Protein AF-A0A9E6W9Z8-F1 (afdb_monomer_lite)

pLDDT: mean 88.72, std 15.73, range [36.19, 98.75]

Foldseek 3Di:
DDDDDDDDDDDDDPPPPPPPPVPPCVVVLVVCLVQQAVVVSVVSLVVVVVVPDDPVVVVVVVVSVVVNVVCCVQQVDAPVNLCVVCCVQDVPDDPVVVVVCVVVCLQAWDQHNNGTTGGPCRLVSSLVPPPVNVVSVCVVPPDDDDPVNVVVVVVVVVLVVCVVVVHDCLVVDDDDDDDDDDFDQACPDPAQDKDKDKAQADQADPPRRDDRDDPDDPDDDKDWDDNPDPRTTIIDMDGHHHRGD

Structure (mmCIF, N/CA/C/O backbone):
data_AF-A0A9E6W9Z8-F1
#
_entry.id   AF-A0A9E6W9Z8-F1
#
loop_
_atom_site.group_PDB
_atom_site.id
_atom_site.type_symbol
_atom_site.label_atom_id
_atom_site.label_alt_id
_atom_site.label_comp_id
_atom_site.label_asym_id
_atom_site.label_entity_id
_atom_site.label_seq_id
_atom_site.pdbx_PDB_ins_code
_atom_site.Cartn_x
_atom_site.Cartn_y
_atom_site.Cartn_z
_atom_site.occupancy
_atom_site.B_iso_or_equiv
_atom_site.auth_seq_id
_atom_site.auth_comp_id
_atom_site.auth_asym_id
_atom_site.auth_atom_id
_atom_site.pdbx_PDB_model_num
ATOM 1 N N . MET A 1 1 ? -37.692 57.623 47.997 1.00 38.81 1 MET A N 1
ATOM 2 C CA . MET A 1 1 ? -38.293 58.876 47.493 1.00 38.81 1 MET A CA 1
ATOM 3 C C . MET A 1 1 ? -37.420 59.399 46.365 1.00 38.81 1 MET A C 1
ATOM 5 O O . MET A 1 1 ? -36.222 5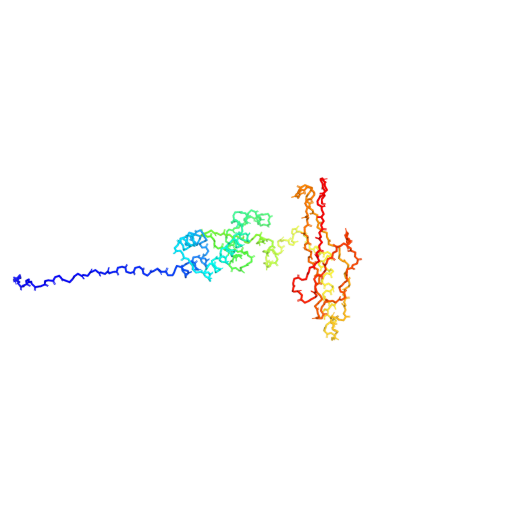9.467 46.570 1.00 38.81 1 MET A O 1
ATOM 9 N N . SER A 1 2 ? -38.054 59.695 45.223 1.00 37.09 2 SER A N 1
ATOM 10 C CA . SER A 1 2 ? -37.620 60.490 44.053 1.00 37.09 2 SER A CA 1
ATOM 11 C C . SER A 1 2 ? -36.278 60.145 43.384 1.00 37.09 2 SER A C 1
ATOM 13 O O . SER A 1 2 ? -35.228 60.283 43.986 1.00 37.09 2 SER A O 1
ATOM 15 N N . ARG A 1 3 ? -36.228 59.585 42.166 1.00 40.72 3 ARG A N 1
ATOM 16 C CA . ARG A 1 3 ? -36.521 60.185 40.841 1.00 40.72 3 ARG A CA 1
ATOM 17 C C . ARG A 1 3 ? -35.753 61.487 40.528 1.00 40.72 3 ARG A C 1
ATOM 19 O O . ARG A 1 3 ? -36.104 62.531 41.057 1.00 40.72 3 ARG A O 1
ATOM 26 N N . ILE A 1 4 ? -34.875 61.349 39.522 1.00 45.56 4 ILE A N 1
ATOM 27 C CA . ILE A 1 4 ? -34.717 62.190 38.316 1.00 45.56 4 ILE A CA 1
ATOM 28 C C . ILE A 1 4 ? -33.965 63.523 38.470 1.00 45.56 4 ILE A C 1
ATOM 30 O O . ILE A 1 4 ? -34.370 64.377 39.243 1.00 45.56 4 ILE A O 1
ATOM 34 N N . VAL A 1 5 ? -32.924 63.663 37.630 1.00 40.59 5 VAL A N 1
ATOM 35 C CA . VAL A 1 5 ? -32.401 64.829 36.864 1.00 40.59 5 VAL A CA 1
ATOM 36 C C . VAL A 1 5 ? -30.875 64.598 36.791 1.00 40.59 5 VAL A C 1
ATOM 38 O O . VAL A 1 5 ? -30.231 64.494 37.821 1.00 40.59 5 VAL A O 1
ATOM 41 N N . GLN A 1 6 ? -30.241 64.320 35.649 1.00 38.25 6 GLN A N 1
ATOM 42 C CA . GLN A 1 6 ? -30.066 65.244 34.531 1.00 38.25 6 GLN A CA 1
ATOM 43 C C . GLN A 1 6 ? -29.649 64.474 33.260 1.00 38.25 6 GLN A C 1
ATOM 45 O O . GLN A 1 6 ? -28.715 63.675 33.274 1.00 38.25 6 GLN A O 1
ATOM 50 N N . LEU A 1 7 ? -30.372 64.740 32.172 1.00 42.81 7 LEU A N 1
ATOM 51 C CA . LEU A 1 7 ? -29.985 64.484 30.782 1.00 42.81 7 LEU A CA 1
ATOM 52 C C . LEU A 1 7 ? -28.860 65.453 30.347 1.00 42.81 7 LEU A C 1
ATOM 54 O O . LEU A 1 7 ? -28.632 66.449 31.029 1.00 42.81 7 LEU A O 1
ATOM 58 N N . ILE A 1 8 ? -28.327 65.222 29.131 1.00 39.53 8 ILE A N 1
ATOM 59 C CA . ILE A 1 8 ? -27.302 65.967 28.354 1.00 39.53 8 ILE A CA 1
ATOM 60 C C . ILE A 1 8 ? -25.925 65.290 28.560 1.00 39.53 8 ILE A C 1
ATOM 62 O O . ILE A 1 8 ? -25.373 65.333 29.647 1.00 39.53 8 ILE A O 1
ATOM 66 N N . ILE A 1 9 ? -25.350 64.532 27.615 1.00 40.22 9 ILE A N 1
ATOM 67 C CA . ILE A 1 9 ? -24.732 64.990 26.357 1.00 40.22 9 ILE A CA 1
ATOM 68 C C . ILE A 1 9 ? -24.524 63.778 25.414 1.00 40.22 9 ILE A C 1
ATOM 70 O O . ILE A 1 9 ? -23.864 62.811 25.773 1.00 40.22 9 ILE A O 1
ATOM 74 N N . VAL A 1 10 ? -25.098 63.878 24.210 1.00 38.12 10 VAL A N 1
ATOM 75 C CA . VAL A 1 10 ? -24.475 63.603 22.895 1.00 38.12 10 VAL A CA 1
ATOM 76 C C . VAL A 1 10 ? -23.734 62.265 22.712 1.00 38.12 10 VAL A C 1
ATOM 78 O O . VAL A 1 10 ? -22.563 62.112 23.036 1.00 38.12 10 VAL A O 1
ATOM 81 N N . SER A 1 11 ? -24.441 61.334 22.065 1.00 43.59 11 SER A N 1
ATOM 82 C CA . SER A 1 11 ? -23.972 60.530 20.923 1.00 43.59 11 SER A CA 1
ATOM 83 C C . SER A 1 11 ? -22.457 60.356 20.748 1.00 43.59 11 SER A C 1
ATOM 85 O O . SER A 1 11 ? -21.810 61.136 20.050 1.00 43.59 11 SER A O 1
ATOM 87 N N . VAL A 1 12 ? -21.939 59.230 21.241 1.00 40.59 12 VAL A N 1
ATOM 88 C CA . VAL A 1 12 ? -20.768 58.580 20.647 1.00 40.59 12 VAL A CA 1
ATOM 89 C C . VAL A 1 12 ? -21.261 57.332 19.932 1.00 40.59 12 VAL A C 1
ATOM 91 O O . VAL A 1 12 ? -21.642 56.330 20.531 1.00 40.59 12 VAL A O 1
ATOM 94 N N . PHE A 1 13 ? -21.304 57.471 18.614 1.00 41.94 13 PHE A N 1
ATOM 95 C CA . PHE A 1 13 ? -21.371 56.418 17.618 1.00 41.94 13 PHE A CA 1
ATOM 96 C C . PHE A 1 13 ? -20.366 55.307 17.970 1.00 41.94 13 PHE A C 1
ATOM 98 O O . PHE A 1 13 ? -19.180 55.415 17.669 1.00 41.94 13 PHE A O 1
ATOM 105 N N . ILE A 1 14 ? -20.826 54.220 18.590 1.00 42.41 14 ILE A N 1
ATOM 106 C CA . ILE A 1 14 ? -20.077 52.963 18.598 1.00 42.41 14 ILE A CA 1
ATOM 107 C C . ILE A 1 14 ? -20.483 52.217 17.322 1.00 42.41 14 ILE A C 1
ATOM 109 O O . ILE A 1 14 ? -21.266 51.271 17.332 1.00 42.41 14 ILE A O 1
ATOM 113 N N . LEU A 1 15 ? -19.957 52.689 16.188 1.00 39.56 15 LEU A N 1
ATOM 114 C CA . LEU A 1 15 ? -19.708 51.821 15.044 1.00 39.56 15 LEU A CA 1
ATOM 115 C C . LEU A 1 15 ? -18.536 50.930 15.459 1.00 39.56 15 LEU A C 1
ATOM 117 O O . LEU A 1 15 ? -17.378 51.264 15.210 1.00 39.56 15 LEU A O 1
ATOM 121 N N . VAL A 1 16 ? -18.825 49.806 16.126 1.00 42.81 16 VAL A N 1
ATOM 122 C CA . VAL A 1 16 ? -17.870 48.697 16.108 1.00 42.81 16 VAL A CA 1
ATOM 123 C C . VAL A 1 16 ? -17.825 48.257 14.656 1.00 42.81 16 VAL A C 1
ATOM 125 O O . VAL A 1 16 ? -18.728 47.586 14.159 1.00 42.81 16 VAL A O 1
ATOM 128 N N . GLN A 1 17 ? -16.792 48.716 13.957 1.00 43.06 17 GLN A N 1
ATOM 129 C CA . GLN A 1 17 ? -16.349 48.106 12.724 1.00 43.06 17 GLN A CA 1
ATOM 130 C C . GLN A 1 17 ? -16.164 46.621 13.021 1.00 43.06 17 GLN A C 1
ATOM 132 O O . GLN A 1 17 ? -15.209 46.218 13.683 1.00 43.06 17 GLN A O 1
ATOM 137 N N . GLY A 1 18 ? -17.104 45.807 12.545 1.00 38.81 18 GLY A N 1
ATOM 138 C CA . GLY A 1 18 ? -16.873 44.398 12.301 1.00 38.81 18 GLY A CA 1
ATOM 139 C C . GLY A 1 18 ? -15.821 44.291 11.208 1.00 38.81 18 GLY A C 1
ATOM 140 O O . GLY A 1 18 ? -16.137 44.005 10.059 1.00 38.81 18 GLY A O 1
ATOM 141 N N . CYS A 1 19 ? -14.562 44.549 11.559 1.00 36.19 19 CYS A N 1
ATOM 142 C CA . CYS A 1 19 ? -13.439 43.953 10.870 1.00 36.19 19 CYS A CA 1
ATOM 143 C C . CYS A 1 19 ? -13.566 42.453 11.124 1.00 36.19 19 CYS A C 1
ATOM 145 O O . CYS A 1 19 ? -12.995 41.920 12.073 1.00 36.19 19 CYS A O 1
ATOM 147 N N . THR A 1 20 ? -14.350 41.767 10.294 1.00 44.75 20 THR A N 1
ATOM 148 C CA . THR A 1 20 ? -14.138 40.351 10.025 1.00 44.75 20 THR A CA 1
ATOM 149 C C . THR A 1 20 ? -12.715 40.245 9.498 1.00 44.75 20 THR A C 1
ATOM 151 O O . THR A 1 20 ? -12.473 40.362 8.296 1.00 44.75 20 THR A O 1
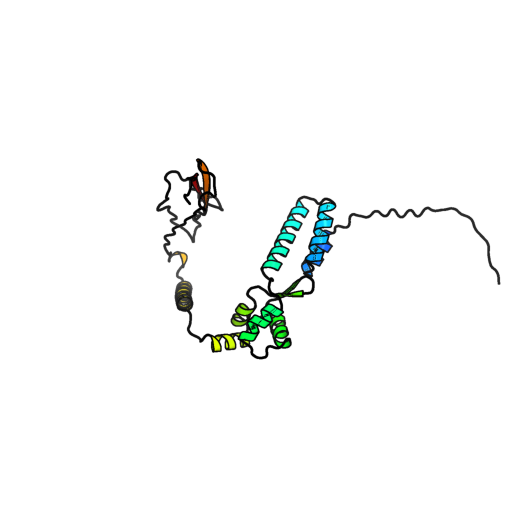ATOM 154 N N . GLN A 1 21 ? -11.745 40.084 10.403 1.00 48.03 21 GLN A N 1
ATOM 155 C CA . GLN A 1 21 ? -10.514 39.396 10.057 1.00 48.03 21 GLN A CA 1
ATOM 156 C C . GLN A 1 21 ? -10.978 38.132 9.341 1.00 48.03 21 GLN A C 1
ATOM 158 O O . GLN A 1 21 ? -11.803 37.403 9.891 1.00 48.03 21 GLN A O 1
ATOM 163 N N . LYS A 1 22 ? -10.546 37.925 8.091 1.00 55.59 22 LYS A N 1
ATOM 164 C CA . LYS A 1 22 ? -10.656 36.611 7.459 1.00 55.59 22 LYS A CA 1
ATOM 165 C C . LYS A 1 22 ? -9.989 35.656 8.442 1.00 55.59 22 LYS A C 1
ATOM 167 O O . LYS A 1 22 ? -8.764 35.653 8.536 1.00 55.59 22 LYS A O 1
ATOM 172 N N . THR A 1 23 ? -10.784 34.972 9.258 1.00 60.53 23 THR A N 1
ATOM 173 C CA . THR A 1 23 ? -10.273 33.985 10.194 1.00 60.53 23 THR A CA 1
ATOM 174 C C . THR A 1 23 ? -9.531 32.985 9.334 1.00 60.53 23 THR A C 1
ATOM 176 O O . THR A 1 23 ? -10.083 32.496 8.346 1.00 60.53 23 THR A O 1
ATOM 179 N N . ASP A 1 24 ? -8.257 32.766 9.640 1.00 76.00 24 ASP A N 1
ATOM 180 C CA . ASP A 1 24 ? -7.531 31.667 9.033 1.00 76.00 24 ASP A CA 1
ATOM 181 C C . ASP A 1 24 ? -8.299 30.390 9.398 1.00 76.00 24 ASP A C 1
ATOM 183 O O . ASP A 1 24 ? -8.327 29.987 10.559 1.00 76.00 24 ASP A O 1
ATOM 187 N N . LEU A 1 25 ? -9.025 29.836 8.425 1.00 83.38 25 LEU A N 1
ATOM 188 C CA . LEU A 1 25 ? -9.867 28.645 8.575 1.00 83.38 25 LEU A CA 1
ATOM 189 C C . LEU A 1 25 ? -9.017 27.372 8.575 1.00 83.38 25 LEU A C 1
ATOM 191 O O . LEU A 1 25 ? -9.510 26.288 8.881 1.00 83.38 25 LEU A O 1
ATOM 195 N N . PHE A 1 26 ? -7.732 27.471 8.235 1.00 88.50 26 PHE A N 1
ATOM 196 C CA . PHE A 1 26 ? -6.875 26.309 8.083 1.00 88.50 26 PHE A CA 1
ATOM 197 C C . PHE A 1 26 ? -6.631 25.519 9.387 1.00 88.50 26 PHE A C 1
ATOM 199 O O . PHE A 1 26 ? -6.642 24.286 9.345 1.00 88.50 26 PHE A O 1
ATOM 206 N N . PRO A 1 27 ? -6.461 26.145 10.571 1.00 92.31 27 PRO A N 1
ATOM 207 C CA . PRO A 1 27 ? -6.458 25.432 11.848 1.00 92.31 27 PRO A CA 1
ATOM 208 C C . PRO A 1 27 ? -7.749 24.648 12.112 1.00 92.31 27 PRO A C 1
ATOM 210 O O . PRO A 1 27 ? -7.677 23.517 12.588 1.00 92.31 27 PRO A O 1
ATOM 213 N N . GLU A 1 28 ? -8.910 25.210 11.767 1.00 93.50 28 GLU A N 1
ATOM 214 C CA . GLU A 1 28 ? -10.207 24.544 11.931 1.00 93.50 28 GLU A CA 1
ATOM 215 C C . GLU A 1 28 ? -10.345 23.349 10.981 1.00 93.50 28 GLU A C 1
ATOM 217 O O . GLU A 1 28 ? -10.696 22.256 11.422 1.00 93.50 28 GLU A O 1
ATOM 222 N N . ILE A 1 29 ? -9.957 23.515 9.711 1.00 94.94 29 ILE A N 1
ATOM 223 C CA . ILE A 1 29 ? -9.872 22.430 8.718 1.00 94.94 29 ILE A CA 1
ATOM 224 C C . ILE A 1 29 ? -9.016 21.271 9.252 1.00 94.94 29 ILE A C 1
ATOM 226 O O . ILE A 1 29 ? -9.427 20.110 9.199 1.00 94.94 29 ILE A O 1
ATOM 230 N N . LYS A 1 30 ? -7.832 21.568 9.805 1.00 95.50 30 LYS A N 1
ATOM 231 C CA . LYS A 1 30 ? -6.935 20.543 10.364 1.00 95.50 30 LYS A CA 1
ATOM 232 C C . LYS A 1 30 ? -7.534 19.832 11.573 1.00 95.50 30 LYS A C 1
ATOM 234 O O . LYS A 1 30 ? -7.311 18.632 11.732 1.00 95.50 30 LYS A O 1
ATOM 239 N N . GLU A 1 31 ? -8.273 20.543 12.419 1.00 97.00 31 GLU A N 1
ATOM 240 C CA . GLU A 1 31 ? -8.920 19.930 13.577 1.00 97.00 31 GLU A CA 1
ATOM 241 C C . GLU A 1 31 ? -10.086 19.026 13.160 1.00 97.00 31 GLU A C 1
ATOM 243 O O . GLU A 1 31 ? -10.155 17.891 13.634 1.00 97.00 31 GLU A O 1
ATOM 248 N N . GLN A 1 32 ? -10.935 19.457 12.219 1.00 97.62 32 GLN A N 1
ATOM 249 C CA . GLN A 1 32 ? -12.000 18.607 11.664 1.00 97.62 32 GLN A CA 1
ATOM 250 C C . GLN A 1 32 ? -11.427 17.336 11.023 1.00 97.62 32 GLN A C 1
ATOM 252 O O . GLN A 1 32 ? -11.901 16.231 11.303 1.00 97.62 32 GLN A O 1
ATOM 257 N N . PHE A 1 33 ? -10.333 17.465 10.266 1.00 97.44 33 PHE A N 1
ATOM 258 C CA . PHE A 1 33 ? -9.607 16.321 9.717 1.00 97.44 33 PHE A CA 1
ATOM 259 C C . PHE A 1 33 ? -9.105 15.374 10.815 1.00 97.44 33 PHE A C 1
ATOM 261 O O . PHE A 1 33 ? -9.297 14.160 10.731 1.00 97.44 33 PHE A O 1
ATOM 268 N N . ARG A 1 34 ? -8.471 15.910 11.868 1.00 96.69 34 ARG A N 1
ATOM 269 C CA . ARG A 1 34 ? -7.922 15.115 12.980 1.00 96.69 34 ARG A CA 1
ATOM 270 C C . ARG A 1 34 ? -9.010 14.337 13.722 1.00 96.69 34 ARG A C 1
ATOM 272 O O . ARG A 1 34 ? -8.747 13.229 14.187 1.00 96.69 34 ARG A O 1
ATOM 279 N N . GLN A 1 35 ? -10.207 14.909 13.825 1.00 97.06 35 GLN A N 1
ATOM 280 C CA . GLN A 1 35 ? -11.379 14.273 14.430 1.00 97.06 35 GLN A CA 1
ATOM 281 C C . GLN A 1 35 ? -12.045 13.229 13.519 1.00 97.06 35 GLN A C 1
ATOM 283 O O . GLN A 1 35 ? -12.882 12.466 13.993 1.00 97.06 35 GLN A O 1
ATOM 288 N N . GLY A 1 36 ? -11.656 13.155 12.241 1.00 97.19 36 GLY A N 1
ATOM 289 C CA . GLY A 1 36 ? -12.251 12.244 11.264 1.00 97.19 36 GLY A CA 1
ATOM 290 C C . GLY A 1 36 ? -13.544 12.766 10.634 1.00 97.19 36 GLY A C 1
ATOM 291 O O . GLY A 1 36 ? -14.238 11.994 9.979 1.00 97.19 36 GLY A O 1
ATOM 292 N N . ASN A 1 37 ? -13.877 14.050 10.803 1.00 98.12 37 ASN A N 1
ATOM 293 C CA . ASN A 1 37 ? -15.073 14.676 10.229 1.00 98.12 37 ASN A CA 1
ATOM 294 C C . ASN A 1 37 ? -14.798 15.087 8.776 1.00 98.12 37 ASN A C 1
ATOM 296 O O . ASN A 1 37 ? -14.676 16.271 8.456 1.00 98.12 37 ASN A O 1
ATOM 300 N N . PHE A 1 38 ? -14.607 14.110 7.897 1.00 97.88 38 PHE A N 1
ATOM 301 C CA . PHE A 1 38 ? -14.172 14.335 6.520 1.00 97.88 38 PHE A CA 1
ATOM 302 C C . PHE A 1 38 ? -15.223 15.080 5.703 1.00 97.88 38 PHE A C 1
ATOM 304 O O . PHE A 1 38 ? -14.872 16.035 5.017 1.00 97.88 38 PHE A O 1
ATOM 311 N N . THR A 1 39 ? -16.507 14.761 5.875 1.00 97.56 39 THR A N 1
ATOM 312 C CA . THR A 1 39 ? -17.594 15.484 5.197 1.00 97.56 39 THR A CA 1
ATOM 313 C C . THR A 1 39 ? -17.596 16.975 5.558 1.00 97.56 39 THR A C 1
ATOM 315 O O . THR A 1 39 ? -17.841 17.834 4.711 1.00 97.56 39 THR A O 1
ATOM 318 N N . GLU A 1 40 ? -17.328 17.318 6.821 1.00 97.31 40 GLU A N 1
ATOM 319 C CA . GLU A 1 40 ? -17.248 18.722 7.242 1.00 97.31 40 GLU A CA 1
ATOM 320 C C . GLU A 1 40 ? -15.942 19.379 6.783 1.00 97.31 40 GLU A C 1
ATOM 322 O O . GLU A 1 40 ? -15.940 20.520 6.321 1.00 97.31 40 GLU A O 1
ATOM 327 N N . THR A 1 41 ? -14.841 18.629 6.826 1.00 97.31 41 THR A N 1
ATOM 328 C CA . THR A 1 41 ? -13.532 19.071 6.331 1.00 97.31 41 THR A CA 1
ATOM 329 C C . THR A 1 41 ? -13.608 19.466 4.852 1.00 97.31 41 THR A C 1
ATOM 331 O O . THR A 1 41 ? -13.141 20.543 4.483 1.00 97.31 41 THR A O 1
ATOM 334 N N . GLU A 1 42 ? -14.252 18.653 4.012 1.00 96.62 42 GLU A N 1
ATOM 335 C CA . GLU A 1 42 ? -14.477 18.933 2.587 1.00 96.62 42 GLU A CA 1
ATOM 336 C C . GLU A 1 42 ? -15.278 20.224 2.368 1.00 96.62 42 GLU A C 1
ATOM 338 O O . GLU A 1 42 ? -14.916 21.050 1.524 1.00 96.62 42 GLU A O 1
ATOM 343 N N . LYS A 1 43 ? -16.337 20.455 3.156 1.00 96.00 43 LYS A N 1
ATOM 344 C CA . LYS A 1 43 ? -17.121 21.700 3.079 1.00 96.00 43 LYS A CA 1
ATOM 345 C C . LYS A 1 43 ? -16.281 22.923 3.434 1.00 96.00 43 LYS A C 1
ATOM 347 O O . LYS A 1 43 ? -16.350 23.928 2.718 1.00 96.00 43 LYS A O 1
ATOM 352 N N . LEU A 1 44 ? -15.493 22.843 4.509 1.00 94.38 44 LEU A N 1
ATOM 353 C CA . LEU A 1 44 ? -14.610 23.928 4.935 1.00 94.38 44 LEU A CA 1
ATOM 354 C C . LEU A 1 44 ? -13.546 24.215 3.875 1.00 94.38 44 LEU A C 1
ATOM 356 O O . LEU A 1 44 ? -13.375 25.372 3.497 1.00 94.38 44 LEU A O 1
ATOM 360 N N . ILE A 1 45 ? -12.903 23.182 3.321 1.00 94.25 45 ILE A N 1
ATOM 361 C CA . ILE A 1 45 ? -11.941 23.321 2.220 1.00 94.25 45 ILE A CA 1
ATOM 362 C C . ILE A 1 45 ? -12.595 23.987 1.004 1.00 94.25 45 ILE A C 1
ATOM 364 O O . ILE A 1 45 ? -12.035 24.931 0.446 1.00 94.25 45 ILE A O 1
ATOM 368 N N . ALA A 1 46 ? -13.798 23.561 0.610 1.00 92.94 46 ALA A N 1
ATOM 369 C CA . ALA A 1 46 ? -14.508 24.147 -0.524 1.00 92.94 46 ALA A CA 1
ATOM 370 C C . ALA A 1 46 ? -14.861 25.628 -0.297 1.00 92.94 46 ALA A C 1
ATOM 372 O O . ALA A 1 46 ? -14.834 26.424 -1.240 1.00 92.94 46 ALA A O 1
ATOM 373 N N . GLY A 1 47 ? -15.220 26.011 0.932 1.00 89.56 47 GLY A N 1
ATOM 374 C CA . GLY A 1 47 ? -15.427 27.410 1.316 1.00 89.56 47 GLY A CA 1
ATOM 375 C C . GLY A 1 47 ? -14.124 28.210 1.310 1.00 89.56 47 GLY A C 1
ATOM 376 O O . GLY A 1 47 ? -14.080 29.331 0.804 1.00 89.56 47 GLY A O 1
ATOM 377 N N . PHE A 1 48 ? -13.047 27.603 1.799 1.00 87.81 48 PHE A N 1
ATOM 378 C CA . PHE A 1 48 ? -11.735 28.222 1.900 1.00 87.81 48 PHE A CA 1
ATOM 379 C C . PHE A 1 48 ? -11.104 28.476 0.526 1.00 87.81 48 PHE A C 1
ATOM 381 O O . PHE A 1 48 ? -10.689 29.600 0.250 1.00 87.81 48 PHE A O 1
ATOM 388 N N . LYS A 1 49 ? -11.164 27.500 -0.394 1.00 89.88 49 LYS A N 1
ATOM 389 C CA . LYS A 1 49 ? -10.760 27.659 -1.805 1.00 89.88 49 LYS A CA 1
ATOM 390 C C . LYS A 1 49 ? -11.521 28.804 -2.492 1.00 89.88 49 LYS A C 1
ATOM 392 O O . LYS A 1 49 ? -10.915 29.606 -3.198 1.00 89.88 49 LYS A O 1
ATOM 397 N N . ARG A 1 50 ? -12.832 28.944 -2.238 1.00 87.81 50 ARG A N 1
ATOM 398 C CA . ARG A 1 50 ? -13.665 30.041 -2.781 1.00 87.81 50 ARG A CA 1
ATOM 399 C C . ARG A 1 50 ? -13.254 31.432 -2.284 1.00 87.81 50 ARG A C 1
ATOM 401 O O . ARG A 1 50 ? -13.450 32.405 -3.005 1.00 87.81 50 ARG A O 1
ATOM 408 N N . ALA A 1 51 ? -12.692 31.542 -1.080 1.00 84.31 51 ALA A N 1
ATOM 409 C CA . ALA A 1 51 ? -12.268 32.816 -0.494 1.00 84.31 51 ALA A CA 1
ATOM 410 C C . ALA A 1 51 ? -10.920 33.344 -1.036 1.00 84.31 51 ALA A C 1
ATOM 412 O O . ALA A 1 51 ? -10.532 34.474 -0.695 1.00 84.31 51 ALA A O 1
ATOM 413 N N . GLY A 1 52 ? -10.239 32.544 -1.868 1.00 82.31 52 GLY A N 1
ATOM 414 C CA . GLY A 1 52 ? -8.890 32.782 -2.375 1.00 82.31 52 GLY A CA 1
ATOM 415 C C . GLY A 1 52 ? -7.824 32.394 -1.347 1.00 82.31 52 GLY A C 1
ATOM 416 O O . GLY A 1 52 ? -7.816 32.921 -0.234 1.00 82.31 52 GLY A O 1
ATOM 417 N N . ILE A 1 53 ? -6.922 31.489 -1.733 1.00 83.75 53 ILE A N 1
ATOM 418 C CA . ILE A 1 53 ? -5.830 30.962 -0.900 1.00 83.75 53 ILE A CA 1
ATOM 419 C C . ILE A 1 53 ? -4.474 31.238 -1.557 1.00 83.75 53 ILE A C 1
ATOM 421 O O . ILE A 1 53 ? -4.400 31.420 -2.770 1.00 83.75 53 ILE A O 1
ATOM 425 N N . SER A 1 54 ? -3.405 31.287 -0.760 1.00 84.38 54 SER A N 1
ATOM 426 C CA . SER A 1 54 ? -2.036 31.375 -1.282 1.00 84.38 54 SER A CA 1
ATOM 427 C C . SER A 1 54 ? -1.561 30.027 -1.836 1.00 84.38 54 SER A C 1
ATOM 429 O O . SER A 1 54 ? -2.039 28.978 -1.405 1.00 84.38 54 SER A O 1
ATOM 431 N N . ASP A 1 55 ? -0.567 30.042 -2.728 1.00 81.94 55 ASP A N 1
ATOM 432 C CA . ASP A 1 55 ? -0.018 28.824 -3.352 1.00 81.94 55 ASP A CA 1
ATOM 433 C C . ASP A 1 55 ? 0.497 27.807 -2.321 1.00 81.94 55 ASP A C 1
ATOM 435 O O . ASP A 1 55 ? 0.208 26.615 -2.414 1.00 81.94 55 ASP A O 1
ATOM 439 N N . SER A 1 56 ? 1.202 28.281 -1.284 1.00 82.44 56 SER A N 1
ATOM 440 C CA . SER A 1 56 ? 1.685 27.423 -0.192 1.00 82.44 56 SER A CA 1
ATOM 441 C C . SER A 1 56 ? 0.540 26.690 0.506 1.00 82.44 56 SER A C 1
ATOM 443 O O . SER A 1 56 ? 0.679 25.525 0.868 1.00 82.44 56 SER A O 1
ATOM 445 N N . LEU A 1 57 ? -0.593 27.366 0.696 1.00 86.38 57 LEU A N 1
ATOM 446 C CA . LEU A 1 57 ? -1.750 26.803 1.379 1.00 86.38 57 LEU A CA 1
ATOM 447 C C . LEU A 1 57 ? -2.566 25.893 0.457 1.00 86.38 57 LEU A C 1
ATOM 449 O O . LEU A 1 57 ? -3.149 24.921 0.928 1.00 86.38 57 LEU A O 1
ATOM 453 N N . SER A 1 58 ? -2.554 26.160 -0.854 1.00 88.38 58 SER A N 1
ATOM 454 C CA . SER A 1 58 ? -3.110 25.254 -1.866 1.00 88.38 58 SER A CA 1
ATOM 455 C C . SER A 1 58 ? -2.443 23.887 -1.800 1.00 88.38 58 SER A C 1
ATOM 457 O O . SER A 1 58 ? -3.134 22.877 -1.694 1.00 88.38 58 SER A O 1
ATOM 459 N N . PHE A 1 59 ? -1.109 23.853 -1.749 1.00 89.94 59 PHE A N 1
ATOM 460 C CA . PHE A 1 59 ? -0.364 22.599 -1.648 1.00 89.94 59 PHE A CA 1
ATOM 461 C C . PHE A 1 59 ? -0.669 21.830 -0.353 1.00 89.94 59 PHE A C 1
ATOM 463 O O . PHE A 1 59 ? -0.849 20.612 -0.368 1.00 89.94 59 PHE A O 1
ATOM 470 N N . GLU A 1 60 ? -0.775 22.524 0.785 1.00 92.06 60 GLU A N 1
ATOM 471 C CA . GLU A 1 60 ? -1.148 21.875 2.048 1.00 92.06 60 GLU A CA 1
ATOM 472 C C . GLU A 1 60 ? -2.566 21.287 2.015 1.00 92.06 60 GLU A C 1
ATOM 474 O O . GLU A 1 60 ? -2.795 20.199 2.552 1.00 92.06 60 GLU A O 1
ATOM 479 N N . ILE A 1 61 ? -3.508 21.975 1.367 1.00 93.25 61 ILE A N 1
ATOM 480 C CA . ILE A 1 61 ? -4.877 21.488 1.176 1.00 93.25 61 ILE A CA 1
ATOM 481 C C . ILE A 1 61 ? -4.903 20.267 0.256 1.00 93.25 61 ILE A C 1
ATOM 483 O O . ILE A 1 61 ? -5.565 19.292 0.597 1.00 93.25 61 ILE A O 1
ATOM 487 N N . GLU A 1 62 ? -4.155 20.271 -0.849 1.00 94.00 62 GLU A N 1
ATOM 488 C CA . GLU A 1 62 ? -4.049 19.117 -1.755 1.00 94.00 62 GLU A CA 1
ATOM 489 C C . GLU A 1 62 ? -3.510 17.878 -1.028 1.00 94.00 62 GLU A C 1
ATOM 491 O O . GLU A 1 62 ? -4.053 16.780 -1.161 1.00 94.00 62 GLU A O 1
ATOM 496 N N . ILE A 1 63 ? -2.483 18.049 -0.185 1.00 94.88 63 ILE A N 1
ATOM 497 C CA . ILE A 1 63 ? -1.977 16.966 0.669 1.00 94.88 63 ILE A CA 1
ATOM 498 C C . ILE A 1 63 ? -3.067 16.467 1.624 1.00 94.88 63 ILE A C 1
ATOM 500 O O . ILE A 1 63 ? -3.155 15.264 1.883 1.00 94.88 63 ILE A O 1
ATOM 504 N N . LEU A 1 64 ? -3.860 17.371 2.200 1.00 96.00 64 LEU A N 1
ATOM 505 C CA . LEU A 1 64 ? -4.914 17.010 3.143 1.00 96.00 64 LEU A CA 1
ATOM 506 C C . LEU A 1 64 ? -6.049 16.237 2.457 1.00 96.00 64 LEU A C 1
ATOM 508 O O . LEU A 1 64 ? -6.460 15.200 2.974 1.00 96.00 64 LEU A O 1
ATOM 512 N N . GLU A 1 65 ? -6.495 16.692 1.286 1.00 96.38 65 GLU A N 1
ATOM 513 C CA . GLU A 1 65 ? -7.480 16.004 0.441 1.00 96.38 65 GLU A CA 1
ATOM 514 C C . GLU A 1 65 ? -6.986 14.599 0.066 1.00 96.38 65 GLU A C 1
ATOM 516 O O . GLU A 1 65 ? -7.678 13.616 0.332 1.00 96.38 65 GLU A O 1
ATOM 521 N N . ALA A 1 66 ? -5.742 14.476 -0.411 1.00 97.62 66 ALA A N 1
ATOM 522 C CA . ALA A 1 66 ? -5.143 13.183 -0.748 1.00 97.62 66 ALA A CA 1
ATOM 523 C C . ALA A 1 66 ? -5.045 12.237 0.465 1.00 97.62 66 ALA A C 1
ATOM 525 O O . ALA A 1 66 ? -5.238 11.023 0.349 1.00 97.62 66 ALA A O 1
ATOM 526 N N . LYS A 1 67 ? -4.759 12.773 1.660 1.00 97.88 67 LYS A N 1
ATOM 527 C CA . LYS A 1 67 ? -4.764 11.987 2.903 1.00 97.88 67 LYS A CA 1
ATOM 528 C C . LYS A 1 67 ? -6.164 11.497 3.258 1.00 97.88 67 LYS A C 1
ATOM 530 O O . LYS A 1 67 ? -6.288 10.333 3.633 1.00 97.88 67 LYS A O 1
ATOM 535 N N . MET A 1 68 ? -7.187 12.350 3.170 1.00 97.44 68 MET A N 1
ATOM 536 C CA . MET A 1 68 ? -8.577 11.959 3.448 1.00 97.44 68 MET A CA 1
ATOM 537 C C . MET A 1 68 ? -9.028 10.841 2.515 1.00 97.44 68 MET A C 1
ATOM 539 O O . MET A 1 68 ? -9.451 9.789 2.998 1.00 97.44 68 MET A O 1
ATOM 543 N N . GLU A 1 69 ? -8.826 11.022 1.207 1.00 97.31 69 GLU A N 1
ATOM 544 C CA . GLU A 1 69 ? -9.159 10.023 0.191 1.00 97.31 69 GLU A CA 1
ATOM 545 C C . GLU A 1 69 ? -8.469 8.690 0.502 1.00 97.31 69 GLU A C 1
ATOM 547 O O . GLU A 1 69 ? -9.102 7.631 0.562 1.00 97.31 69 GLU A O 1
ATOM 552 N N . ARG A 1 70 ? -7.161 8.728 0.792 1.00 97.88 70 ARG A N 1
ATOM 553 C CA . ARG A 1 70 ? -6.415 7.506 1.085 1.00 97.88 70 ARG A CA 1
ATOM 554 C C . ARG A 1 70 ? -6.902 6.813 2.353 1.00 97.88 70 ARG A C 1
ATOM 556 O O . ARG A 1 70 ? -6.988 5.585 2.373 1.00 97.88 70 ARG A O 1
ATOM 563 N N . ILE A 1 71 ? -7.229 7.581 3.392 1.00 98.19 71 ILE A N 1
ATOM 564 C CA . ILE A 1 71 ? -7.793 7.038 4.629 1.00 98.19 71 ILE A CA 1
ATOM 565 C C . ILE A 1 71 ? -9.142 6.373 4.344 1.00 98.19 71 ILE A C 1
ATOM 567 O O . ILE A 1 71 ? -9.353 5.269 4.827 1.00 98.19 71 ILE A O 1
ATOM 571 N N . GLN A 1 72 ? -10.025 6.967 3.541 1.00 97.44 72 GLN A N 1
ATOM 572 C CA . GLN A 1 72 ? -11.318 6.357 3.195 1.00 97.44 72 GLN A CA 1
ATOM 573 C C . GLN A 1 72 ? -11.159 5.068 2.375 1.00 97.44 72 GLN A C 1
ATOM 575 O O . GLN A 1 72 ? -11.877 4.097 2.609 1.00 97.44 72 GLN A O 1
ATOM 580 N N . ILE A 1 73 ? -10.185 5.014 1.460 1.00 97.81 73 ILE A N 1
ATOM 581 C CA . ILE A 1 73 ? -9.858 3.794 0.702 1.00 97.81 73 ILE A CA 1
ATOM 582 C C . ILE A 1 73 ? -9.363 2.687 1.641 1.00 97.81 73 ILE A C 1
ATOM 584 O O . ILE A 1 73 ? -9.791 1.530 1.551 1.00 97.81 73 ILE A O 1
ATOM 588 N N . ASP A 1 74 ? -8.431 3.026 2.532 1.00 98.31 74 ASP A N 1
ATOM 589 C CA . ASP A 1 74 ? -7.821 2.059 3.438 1.00 98.31 74 ASP A CA 1
ATOM 590 C C . ASP A 1 74 ? -8.789 1.622 4.551 1.00 98.31 74 ASP A C 1
ATOM 592 O O . ASP A 1 74 ? -8.796 0.441 4.893 1.00 98.31 74 ASP A O 1
ATOM 596 N N . PHE A 1 75 ? -9.656 2.514 5.039 1.00 98.56 75 PHE A N 1
ATOM 597 C CA . PHE A 1 75 ? -10.709 2.266 6.032 1.00 98.56 75 PHE A CA 1
ATOM 598 C C . PHE A 1 75 ? -12.094 2.216 5.374 1.00 98.56 75 PHE A C 1
ATOM 600 O O . PHE A 1 75 ? -12.995 2.987 5.694 1.00 98.56 75 PHE A O 1
ATOM 607 N N . SER A 1 76 ? -12.261 1.312 4.416 1.00 98.12 76 SER A N 1
ATOM 608 C CA . SER A 1 76 ? -13.483 1.216 3.610 1.00 98.12 76 SER A CA 1
ATOM 609 C C . SER A 1 76 ? -14.586 0.374 4.257 1.00 98.12 76 SER A C 1
ATOM 611 O O . SER A 1 76 ? -15.763 0.616 3.988 1.00 98.12 76 SER A O 1
ATOM 613 N N . LYS A 1 77 ? -14.234 -0.577 5.132 1.00 98.56 77 LYS A N 1
ATOM 614 C CA . LYS A 1 77 ? -15.185 -1.562 5.665 1.00 98.56 77 LYS A CA 1
ATOM 615 C C . LYS A 1 77 ? -16.067 -0.994 6.768 1.00 98.56 77 LYS A C 1
ATOM 617 O O . LYS A 1 77 ? -15.605 -0.258 7.639 1.00 98.56 77 LYS A O 1
ATOM 622 N N . THR A 1 78 ? -17.331 -1.375 6.750 1.00 98.50 78 THR A N 1
ATOM 623 C CA . THR A 1 78 ? -18.325 -1.086 7.786 1.00 98.50 78 THR A CA 1
ATOM 624 C C . THR A 1 78 ? -18.259 -2.107 8.922 1.00 98.50 78 THR A C 1
ATOM 626 O O . THR A 1 78 ? -17.654 -3.172 8.795 1.00 98.50 78 THR A O 1
ATOM 629 N N . GLU A 1 79 ? -18.889 -1.791 10.055 1.00 97.81 79 GLU A N 1
ATOM 630 C CA . GLU A 1 79 ? -19.004 -2.739 11.169 1.00 97.81 79 GLU A CA 1
ATOM 631 C C . GLU A 1 79 ? -19.770 -4.010 10.779 1.00 97.81 79 GLU A C 1
ATOM 633 O O . GLU A 1 79 ? -19.366 -5.100 11.177 1.00 97.81 79 GLU A O 1
ATOM 638 N N . ASP A 1 80 ? -20.814 -3.888 9.959 1.00 97.94 80 ASP A N 1
ATOM 639 C CA . ASP A 1 80 ? -21.627 -5.027 9.524 1.00 97.94 80 ASP A CA 1
ATOM 640 C C . ASP A 1 80 ? -20.836 -5.989 8.627 1.00 97.94 80 ASP A C 1
ATOM 642 O O . ASP A 1 80 ? -20.903 -7.203 8.820 1.00 97.94 80 ASP A O 1
ATOM 646 N N . GLU A 1 81 ? -20.020 -5.471 7.702 1.00 98.19 81 GLU A N 1
ATOM 647 C CA . GLU A 1 81 ? -19.124 -6.295 6.876 1.00 98.19 81 GLU A CA 1
ATOM 648 C C . GLU A 1 81 ? -18.096 -7.042 7.734 1.00 98.19 81 GLU A C 1
ATOM 650 O O . GLU A 1 81 ? -17.875 -8.240 7.553 1.00 98.19 81 GLU A O 1
ATOM 655 N N . ILE A 1 82 ? -17.510 -6.362 8.725 1.00 98.31 82 ILE A N 1
ATOM 656 C CA . ILE A 1 82 ? -16.552 -6.975 9.653 1.00 98.31 82 ILE A CA 1
ATOM 657 C C . ILE A 1 82 ? -17.212 -8.060 10.504 1.00 98.31 82 ILE A C 1
ATOM 659 O O . ILE A 1 82 ? -16.634 -9.135 10.673 1.00 98.31 82 ILE A O 1
ATOM 663 N N . LYS A 1 83 ? -18.423 -7.812 11.016 1.00 97.75 83 LYS A N 1
ATOM 664 C CA . LYS A 1 83 ? -19.200 -8.814 11.757 1.00 97.75 83 LYS A CA 1
ATOM 665 C C . LYS A 1 83 ? -19.512 -10.024 10.882 1.00 97.75 83 LYS A C 1
ATOM 667 O O . LYS A 1 83 ? -19.327 -11.146 11.343 1.00 97.75 83 LYS A O 1
ATOM 672 N N . ALA A 1 84 ? -19.925 -9.812 9.633 1.00 97.12 84 ALA A N 1
ATOM 673 C CA . ALA A 1 84 ? -20.218 -10.893 8.697 1.00 97.12 84 ALA A CA 1
ATOM 674 C C . ALA A 1 84 ? -18.981 -11.758 8.398 1.00 97.12 84 ALA A C 1
ATOM 676 O O . ALA A 1 84 ? -19.068 -12.983 8.440 1.00 97.12 84 ALA A O 1
ATOM 677 N N . GLU A 1 85 ? -17.820 -11.141 8.161 1.00 97.00 85 GLU A N 1
ATOM 678 C CA . GLU A 1 85 ? -16.563 -11.864 7.929 1.00 97.00 85 GLU A CA 1
ATOM 679 C C . GLU A 1 85 ? -16.105 -12.661 9.160 1.00 97.00 85 GLU A C 1
ATOM 681 O O . GLU A 1 85 ? -15.654 -13.798 9.030 1.00 97.00 85 GLU A O 1
ATOM 686 N N . LEU A 1 86 ? -16.218 -12.085 10.361 1.00 97.06 86 LEU A N 1
ATOM 687 C CA . LEU A 1 86 ? -15.791 -12.735 11.604 1.00 97.06 86 LEU A CA 1
ATOM 688 C C . LEU A 1 86 ? -16.766 -13.814 12.080 1.00 97.06 86 LEU A C 1
ATOM 690 O O . LEU A 1 86 ? -16.333 -14.781 12.704 1.00 97.06 86 LEU A O 1
ATOM 694 N N . ALA A 1 87 ? -18.059 -13.692 11.775 1.00 95.62 87 ALA A N 1
ATOM 695 C CA . ALA A 1 87 ? -19.069 -14.682 12.149 1.00 95.62 87 ALA A CA 1
ATOM 696 C C . ALA A 1 87 ? -18.800 -16.073 11.550 1.00 95.62 87 ALA A C 1
ATOM 698 O O . ALA A 1 87 ? -19.252 -17.067 12.112 1.00 95.62 87 ALA A O 1
ATOM 699 N N . LEU A 1 88 ? -18.034 -16.148 10.454 1.00 94.12 88 LEU A N 1
ATOM 700 C CA . LEU A 1 88 ? -17.587 -17.410 9.859 1.00 94.12 88 LEU A CA 1
ATOM 701 C C . LEU A 1 88 ? -16.657 -18.207 10.790 1.00 94.12 88 LEU A C 1
ATOM 703 O O . LEU A 1 88 ? -16.694 -19.429 10.757 1.00 94.12 88 LEU A O 1
ATOM 707 N N . PHE A 1 89 ? -15.881 -17.511 11.628 1.00 94.81 89 PHE A N 1
ATOM 708 C CA . PHE A 1 89 ? -14.855 -18.085 12.511 1.00 94.81 89 PHE A CA 1
ATOM 709 C C . PHE A 1 89 ? -15.280 -18.101 13.986 1.00 94.81 89 PHE A C 1
ATOM 711 O O . PHE A 1 89 ? -14.797 -18.895 14.790 1.00 94.81 89 PHE A O 1
ATOM 718 N N . PHE A 1 90 ? -16.176 -17.192 14.376 1.00 95.06 90 PHE A N 1
ATOM 719 C CA . PHE A 1 90 ? -16.624 -17.020 15.757 1.00 95.06 90 PHE A CA 1
ATOM 720 C C . PHE A 1 90 ? -18.145 -17.197 15.858 1.00 95.06 90 PHE A C 1
ATOM 722 O O . PHE A 1 90 ? -18.885 -16.206 15.857 1.00 95.06 90 PHE A O 1
ATOM 729 N N . PRO A 1 91 ? -18.642 -18.444 15.984 1.00 89.75 91 PRO A N 1
ATOM 730 C CA . PRO A 1 91 ? -20.052 -18.698 16.251 1.00 89.75 91 PRO A CA 1
ATOM 731 C C . PRO A 1 91 ? -20.494 -17.987 17.537 1.00 89.75 91 PRO A C 1
ATOM 733 O O . PRO A 1 91 ? -19.973 -18.251 18.620 1.00 89.75 91 PRO A O 1
ATOM 736 N N . GLY A 1 92 ? -21.453 -17.066 17.425 1.00 90.81 92 GLY A N 1
ATOM 737 C CA . GLY A 1 92 ? -21.918 -16.259 18.558 1.00 90.81 92 GLY A CA 1
ATOM 738 C C . GLY A 1 92 ? -21.057 -15.032 18.870 1.00 90.81 92 GLY A C 1
ATOM 739 O O . GLY A 1 92 ? -21.046 -14.591 20.020 1.00 90.81 92 GLY A O 1
ATOM 740 N N . LEU A 1 93 ? -20.352 -14.490 17.869 1.00 95.50 93 LEU A N 1
ATOM 741 C CA . LEU A 1 93 ? -19.642 -13.211 17.937 1.00 95.50 93 LEU A CA 1
ATOM 742 C C . LEU A 1 93 ? -20.497 -12.129 18.617 1.00 95.50 93 LEU A C 1
ATOM 744 O O . LEU A 1 93 ? -21.633 -11.876 18.213 1.00 95.50 93 LEU A O 1
ATOM 748 N N . LYS A 1 94 ? -19.932 -11.486 19.642 1.00 95.25 94 LYS A N 1
ATOM 749 C CA . LYS A 1 94 ? -20.594 -10.421 20.407 1.00 95.25 94 LYS A CA 1
ATOM 750 C C . LYS A 1 94 ? -19.928 -9.075 20.175 1.00 95.25 94 LYS A C 1
ATOM 752 O O . LYS A 1 94 ? -18.714 -9.003 19.979 1.00 95.25 94 LYS A O 1
ATOM 757 N N . ASP A 1 95 ? -20.699 -8.003 20.304 1.00 96.56 95 ASP A N 1
ATOM 758 C CA . ASP A 1 95 ? -20.201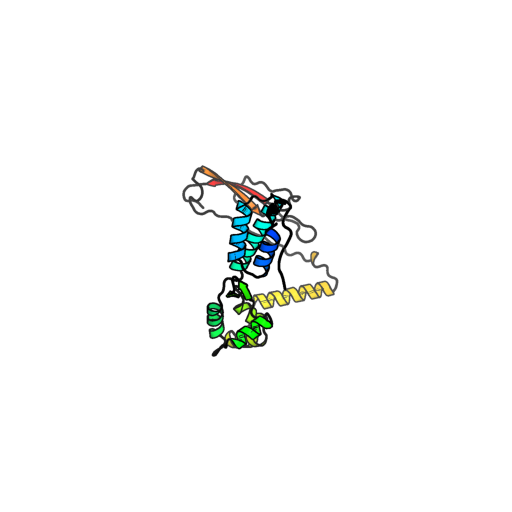 -6.639 20.131 1.00 96.56 95 ASP A CA 1
ATOM 759 C C . ASP A 1 95 ? -19.080 -6.307 21.120 1.00 96.56 95 ASP A C 1
ATOM 761 O O . ASP A 1 95 ? -18.098 -5.674 20.732 1.00 96.56 95 ASP A O 1
ATOM 765 N N . GLU A 1 96 ? -19.154 -6.794 22.363 1.00 97.38 96 GLU A N 1
ATOM 766 C CA . GLU A 1 96 ? -18.108 -6.593 23.373 1.00 97.38 96 GLU A CA 1
ATOM 767 C C . GLU A 1 96 ? -16.759 -7.187 22.948 1.00 97.38 96 GLU A C 1
ATOM 769 O O . GLU A 1 96 ? -15.705 -6.644 23.287 1.00 97.38 96 GLU A O 1
ATOM 774 N N . GLN A 1 97 ? -16.776 -8.278 22.180 1.00 96.81 97 GLN A N 1
ATOM 775 C CA . GLN A 1 97 ? -15.565 -8.903 21.659 1.00 96.81 97 GLN A CA 1
ATOM 776 C C . GLN A 1 97 ? -14.907 -8.022 20.592 1.00 96.81 97 GLN A C 1
ATOM 778 O O . GLN A 1 97 ? -13.695 -7.814 20.649 1.00 96.81 97 GLN A O 1
ATOM 783 N N . LEU A 1 98 ? -15.698 -7.417 19.694 1.00 97.69 98 LEU A N 1
ATOM 784 C CA . LEU A 1 98 ? -15.190 -6.406 18.760 1.00 97.69 98 LEU A CA 1
ATOM 785 C C . LEU A 1 98 ? -14.611 -5.213 19.524 1.00 97.69 98 LEU A C 1
ATOM 787 O O . LEU A 1 98 ? -13.494 -4.794 19.232 1.00 97.69 98 LEU A O 1
ATOM 791 N N . ARG A 1 99 ? -15.323 -4.702 20.541 1.00 97.88 99 ARG A N 1
ATOM 792 C CA . ARG A 1 99 ? -14.833 -3.578 21.359 1.00 97.88 99 ARG A CA 1
ATOM 793 C C . ARG A 1 99 ? -13.480 -3.896 22.010 1.00 97.88 99 ARG A C 1
ATOM 795 O O . ARG A 1 99 ? -12.607 -3.032 22.031 1.00 97.88 99 ARG A O 1
ATOM 802 N N . LYS A 1 100 ? -13.291 -5.121 22.520 1.00 98.00 100 LYS A N 1
ATOM 803 C CA . LYS A 1 100 ? -12.015 -5.580 23.101 1.00 98.00 100 LYS A CA 1
ATOM 804 C C . LYS A 1 100 ? -10.894 -5.549 22.057 1.00 98.00 100 LYS A C 1
ATOM 806 O O . LYS A 1 100 ? -9.845 -4.972 22.331 1.00 98.00 100 LYS A O 1
ATOM 811 N N . TRP A 1 101 ? -11.135 -6.106 20.869 1.00 98.44 101 TRP A N 1
ATOM 812 C CA . TRP A 1 101 ? -10.139 -6.140 19.795 1.00 98.44 101 TRP A CA 1
ATOM 813 C C . TRP A 1 101 ? -9.818 -4.762 19.207 1.00 98.44 101 TRP A C 1
ATOM 815 O O . TRP A 1 101 ? -8.700 -4.505 18.776 1.00 98.44 101 TRP A O 1
ATOM 825 N N . GLU A 1 102 ? -10.768 -3.834 19.193 1.00 98.00 102 GLU A N 1
ATOM 826 C CA . GLU A 1 102 ? -10.468 -2.449 18.822 1.00 98.00 102 GLU A CA 1
ATOM 827 C C . GLU A 1 102 ? -9.616 -1.748 19.883 1.00 98.00 102 GLU A C 1
ATOM 829 O O . GLU A 1 102 ? -8.657 -1.050 19.552 1.00 98.00 102 GLU A O 1
ATOM 834 N N . ALA A 1 103 ? -9.951 -1.941 21.163 1.00 97.94 103 ALA A N 1
ATOM 835 C CA . ALA A 1 103 ? -9.252 -1.312 22.279 1.00 97.94 103 ALA A CA 1
ATOM 836 C C . ALA A 1 103 ? -7.798 -1.797 22.402 1.00 97.94 103 ALA A C 1
ATOM 838 O O . ALA A 1 103 ? -6.901 -0.991 22.659 1.00 97.94 103 ALA A O 1
ATOM 839 N N . ASP A 1 104 ? -7.549 -3.091 22.173 1.00 97.38 104 ASP A N 1
ATOM 840 C CA . ASP A 1 104 ? -6.197 -3.664 22.133 1.00 97.38 104 ASP A CA 1
ATOM 841 C C . ASP A 1 104 ? -5.473 -3.447 20.785 1.00 97.38 104 ASP A C 1
ATOM 843 O O . ASP A 1 104 ? -4.300 -3.800 20.648 1.00 97.38 104 ASP A O 1
ATOM 847 N N . LYS A 1 105 ? -6.145 -2.792 19.823 1.00 97.50 105 LYS A N 1
ATOM 848 C CA . LYS A 1 105 ? -5.683 -2.465 18.462 1.00 97.50 105 LYS A CA 1
ATOM 849 C C . LYS A 1 105 ? -5.458 -3.671 17.550 1.00 97.50 105 LYS A C 1
ATOM 851 O O . LYS A 1 105 ? -4.851 -3.519 16.489 1.00 97.50 105 LYS A O 1
ATOM 856 N N . SER A 1 106 ? -5.949 -4.851 17.920 1.00 98.06 106 SER A N 1
ATOM 857 C CA . SER A 1 106 ? -5.879 -6.028 17.058 1.00 98.06 106 SER A CA 1
ATOM 858 C C . SER A 1 106 ? -6.937 -6.052 15.947 1.00 98.06 106 SER A C 1
ATOM 860 O O . SER A 1 106 ? -6.715 -6.665 14.902 1.00 98.06 106 SER A O 1
ATOM 862 N N . LEU A 1 107 ? -8.047 -5.330 16.121 1.00 98.25 107 LEU A N 1
ATOM 863 C CA . LEU A 1 107 ? -9.026 -5.031 15.077 1.00 98.25 107 LEU A CA 1
ATOM 864 C C . LEU A 1 107 ? -8.943 -3.543 14.719 1.00 98.25 107 LEU A C 1
ATOM 866 O O . LEU A 1 107 ? -9.485 -2.675 15.400 1.00 98.25 107 LEU A O 1
ATOM 870 N N . GLU A 1 108 ? -8.210 -3.243 13.650 1.00 98.31 108 GLU A N 1
ATOM 871 C CA . GLU A 1 108 ? -7.888 -1.869 13.265 1.00 98.31 108 GLU A CA 1
ATOM 872 C C . GLU A 1 108 ? -9.100 -1.116 12.688 1.00 98.31 108 GLU A C 1
ATOM 874 O O . GLU A 1 108 ? -9.706 -1.538 11.698 1.00 98.31 108 GLU A O 1
ATOM 879 N N . MET A 1 109 ? -9.412 0.040 13.282 1.00 98.25 109 MET A N 1
ATOM 880 C CA . MET A 1 109 ? -10.515 0.917 12.882 1.00 98.25 109 MET A CA 1
ATOM 881 C C . MET A 1 109 ? -10.161 2.409 12.961 1.00 98.25 109 MET A C 1
ATOM 883 O O . MET A 1 109 ? -9.104 2.807 13.459 1.00 98.25 109 MET A O 1
ATOM 887 N N . LYS A 1 110 ? -11.072 3.245 12.470 1.00 97.88 110 LYS A N 1
ATOM 888 C CA . LYS A 1 110 ? -11.154 4.687 12.705 1.00 97.88 110 LYS A CA 1
ATOM 889 C C . LYS A 1 110 ? -12.614 5.095 12.861 1.00 97.88 110 LYS A C 1
ATOM 891 O O . LYS A 1 110 ? -13.512 4.424 12.354 1.00 97.88 110 LYS A O 1
ATOM 896 N N . ILE A 1 111 ? -12.833 6.224 13.526 1.00 97.94 111 ILE A N 1
ATOM 897 C CA . ILE A 1 111 ? -14.093 6.954 13.414 1.00 97.94 111 ILE A CA 1
ATOM 898 C C . ILE A 1 111 ? -13.951 7.923 12.245 1.00 97.94 111 ILE A C 1
ATOM 900 O O . ILE A 1 111 ? -13.027 8.735 12.237 1.00 97.94 111 ILE A O 1
ATOM 904 N N . ILE A 1 112 ? -14.827 7.796 11.253 1.00 98.19 112 ILE A N 1
ATOM 905 C CA . ILE A 1 112 ? -14.908 8.684 10.090 1.00 98.19 112 ILE A CA 1
ATOM 906 C C . ILE A 1 112 ? -16.362 9.126 9.979 1.00 98.19 112 ILE A C 1
ATOM 908 O O . ILE A 1 112 ? -17.254 8.280 9.918 1.00 98.19 112 ILE A O 1
ATOM 912 N N . ASP A 1 113 ? -16.598 10.435 10.026 1.00 97.94 113 ASP A N 1
ATOM 913 C CA . ASP A 1 113 ? -17.932 11.047 10.042 1.00 97.94 113 ASP A CA 1
ATOM 914 C C . ASP A 1 113 ? -18.866 10.409 11.090 1.00 97.94 113 ASP A C 1
ATOM 916 O O . ASP A 1 113 ? -20.023 10.075 10.834 1.00 97.94 113 ASP A O 1
ATOM 920 N N . GLY A 1 114 ? -18.329 10.179 12.293 1.00 97.62 114 GLY A N 1
ATOM 921 C CA . GLY A 1 114 ? -19.055 9.573 13.415 1.00 97.62 114 GLY A CA 1
ATOM 922 C C . GLY A 1 114 ? -19.305 8.063 13.297 1.00 97.62 114 GLY A C 1
ATOM 923 O O . GLY A 1 114 ? -19.853 7.469 14.224 1.00 97.62 114 GLY A O 1
ATOM 924 N N . GLN A 1 115 ? -18.885 7.417 12.207 1.00 97.81 115 GLN A N 1
ATOM 925 C CA . GLN A 1 115 ? -19.079 5.985 11.974 1.00 97.81 115 GLN A CA 1
ATOM 926 C C . GLN A 1 115 ? -17.787 5.198 12.170 1.00 97.81 115 GLN A C 1
ATOM 928 O O . GLN A 1 115 ? -16.702 5.658 11.814 1.00 97.81 115 GLN A O 1
ATOM 933 N N . ARG A 1 116 ? -17.900 3.962 12.671 1.00 98.19 116 ARG A N 1
ATOM 934 C CA . ARG A 1 116 ? -16.774 3.023 12.677 1.00 98.19 116 ARG A CA 1
ATOM 935 C C . ARG A 1 116 ? -16.499 2.532 11.272 1.00 98.19 116 ARG A C 1
ATOM 937 O O . ARG A 1 116 ? -17.358 1.941 10.621 1.00 98.19 116 ARG A O 1
ATOM 944 N N . ARG A 1 117 ? -15.270 2.760 10.841 1.00 98.69 117 ARG A N 1
ATOM 945 C CA . ARG A 1 117 ? -14.730 2.304 9.575 1.00 98.69 117 ARG A CA 1
ATOM 946 C C . ARG A 1 117 ? -13.480 1.492 9.847 1.00 98.69 117 ARG A C 1
ATOM 948 O O . ARG A 1 117 ? -12.602 1.931 10.582 1.00 98.69 117 ARG A O 1
ATOM 955 N N . TYR A 1 118 ? -13.408 0.298 9.289 1.00 98.75 118 TYR A N 1
ATOM 956 C CA . TYR A 1 118 ? -12.355 -0.664 9.579 1.00 98.75 118 TYR A CA 1
ATOM 957 C C . TYR A 1 118 ? -11.383 -0.740 8.424 1.00 98.75 118 TYR A C 1
ATOM 959 O O . TYR A 1 118 ? -11.757 -0.596 7.256 1.00 98.75 118 TYR A O 1
ATOM 967 N N . PHE A 1 119 ? -10.123 -0.997 8.763 1.00 98.69 119 PHE A N 1
ATOM 968 C CA . PHE A 1 119 ? -9.105 -1.204 7.754 1.00 98.69 119 PHE A CA 1
ATOM 969 C C . PHE A 1 119 ? -9.511 -2.367 6.843 1.00 98.69 119 PHE A C 1
ATOM 971 O O . PHE A 1 119 ? -9.977 -3.411 7.302 1.00 98.69 119 PHE A O 1
ATOM 978 N N . LYS A 1 120 ? -9.294 -2.236 5.535 1.00 98.06 120 LYS A N 1
ATOM 979 C CA . LYS A 1 120 ? -9.724 -3.228 4.537 1.00 98.06 120 LYS A CA 1
ATOM 980 C C . LYS A 1 120 ? -9.219 -4.652 4.817 1.00 98.06 120 LYS A C 1
ATOM 982 O O . LYS A 1 120 ? -9.858 -5.624 4.420 1.00 98.06 120 LYS A O 1
ATOM 987 N N . ARG A 1 121 ? -8.080 -4.794 5.516 1.00 98.00 121 ARG A N 1
ATOM 988 C CA . ARG A 1 121 ? -7.500 -6.087 5.939 1.00 98.00 121 ARG A CA 1
ATOM 989 C C . ARG A 1 121 ? -7.666 -6.393 7.434 1.00 98.00 121 ARG A C 1
ATOM 991 O O . ARG A 1 121 ? -6.996 -7.302 7.917 1.00 98.00 121 ARG A O 1
ATOM 998 N N . ALA A 1 122 ? -8.528 -5.676 8.156 1.00 98.12 122 ALA A N 1
ATOM 999 C CA . ALA A 1 122 ? -8.668 -5.783 9.610 1.00 98.12 122 ALA A CA 1
ATOM 1000 C C . ALA A 1 122 ? -8.896 -7.230 10.084 1.00 98.12 122 ALA A C 1
ATOM 1002 O O . ALA A 1 122 ? -8.147 -7.700 10.930 1.00 98.12 122 ALA A O 1
ATOM 1003 N N . VAL A 1 123 ? -9.825 -7.975 9.474 1.00 97.56 123 VAL A N 1
ATOM 1004 C CA . VAL A 1 123 ? -10.119 -9.377 9.844 1.00 97.56 123 VAL A CA 1
ATOM 1005 C C . VAL A 1 123 ? -8.906 -10.291 9.671 1.00 97.56 123 VAL A C 1
ATOM 1007 O O . VAL A 1 123 ? -8.497 -10.980 10.602 1.00 97.56 123 VAL A O 1
ATOM 1010 N N . ARG A 1 124 ? -8.260 -10.274 8.498 1.00 95.94 124 ARG A N 1
ATOM 1011 C CA . ARG A 1 124 ? -7.077 -11.120 8.277 1.00 95.94 124 ARG A CA 1
ATOM 1012 C C . ARG A 1 124 ? -5.907 -10.714 9.176 1.00 95.94 124 ARG A C 1
ATOM 1014 O O . ARG A 1 124 ? -5.117 -11.572 9.560 1.00 95.94 124 ARG A O 1
ATOM 1021 N N . ASN A 1 125 ? -5.772 -9.429 9.493 1.00 97.88 125 ASN A N 1
ATOM 1022 C CA . ASN A 1 125 ? -4.739 -8.946 10.403 1.00 97.88 125 ASN A CA 1
ATOM 1023 C C . ASN A 1 125 ? -5.022 -9.342 11.854 1.00 97.88 125 ASN A C 1
ATOM 1025 O O . ASN A 1 125 ? -4.079 -9.747 12.529 1.00 97.88 125 ASN A O 1
ATOM 1029 N N . LEU A 1 126 ? -6.284 -9.335 12.293 1.00 98.19 126 LEU A N 1
ATOM 1030 C CA . LEU A 1 126 ? -6.696 -9.810 13.615 1.00 98.19 126 LEU A CA 1
ATOM 1031 C C . LEU A 1 126 ? -6.161 -11.223 13.877 1.00 98.19 126 LEU A C 1
ATOM 1033 O O . LEU A 1 126 ? -5.497 -11.450 14.884 1.00 98.19 126 LEU A O 1
ATOM 1037 N N . PHE A 1 127 ? -6.341 -12.143 12.925 1.00 96.31 127 PHE A N 1
ATOM 1038 C CA . PHE A 1 127 ? -5.823 -13.514 13.023 1.00 96.31 127 PHE A CA 1
ATOM 1039 C C . PHE A 1 127 ? -4.293 -13.618 13.063 1.00 96.31 127 PHE A C 1
ATOM 1041 O O . PHE A 1 127 ? -3.757 -14.628 13.507 1.00 96.31 127 PHE A O 1
ATOM 1048 N N . ARG A 1 128 ? -3.560 -12.599 12.598 1.00 94.00 128 ARG A N 1
ATOM 1049 C CA . ARG A 1 128 ? -2.089 -12.588 12.646 1.00 94.00 128 ARG A CA 1
ATOM 1050 C C . ARG A 1 128 ? -1.550 -12.085 13.978 1.00 94.00 128 ARG A C 1
ATOM 1052 O O . ARG A 1 128 ? -0.507 -12.564 14.414 1.00 94.00 128 ARG A O 1
ATOM 1059 N N . ILE A 1 129 ? -2.220 -11.104 14.580 1.00 96.00 129 ILE A N 1
ATOM 1060 C CA . ILE A 1 129 ? -1.679 -10.343 15.717 1.00 96.00 129 ILE A CA 1
ATOM 1061 C C . ILE A 1 129 ? -2.359 -10.667 17.046 1.00 96.00 129 ILE A C 1
ATOM 1063 O O . ILE A 1 129 ? -1.705 -10.584 18.082 1.00 96.00 129 ILE A O 1
ATOM 1067 N N . ASN A 1 130 ? -3.638 -11.058 17.044 1.00 97.62 130 ASN A N 1
ATOM 1068 C CA . ASN A 1 130 ? -4.350 -11.436 18.259 1.00 97.62 130 ASN A CA 1
ATOM 1069 C C . ASN A 1 130 ? -4.152 -12.935 18.556 1.00 97.62 130 ASN A C 1
ATOM 1071 O O . ASN A 1 130 ? -4.567 -13.766 17.745 1.00 97.62 130 ASN A O 1
ATOM 1075 N N . PRO A 1 131 ? -3.574 -13.318 19.710 1.00 95.56 131 PRO A N 1
ATOM 1076 C CA . PRO A 1 131 ? -3.302 -14.723 20.015 1.00 95.56 131 PRO A CA 1
ATOM 1077 C C . PRO A 1 131 ? -4.554 -15.601 20.143 1.00 95.56 131 PRO A C 1
ATOM 1079 O O . PRO A 1 131 ? -4.499 -16.780 19.799 1.00 95.56 131 PRO A O 1
ATOM 1082 N N . GLU A 1 132 ? -5.668 -15.061 20.651 1.00 94.69 132 GLU A N 1
ATOM 1083 C CA . GLU A 1 132 ? -6.932 -15.802 20.786 1.00 94.69 132 GLU A CA 1
ATOM 1084 C C . GLU A 1 132 ? -7.522 -16.076 19.398 1.00 94.69 132 GLU A C 1
ATOM 1086 O O . GLU A 1 132 ? -7.847 -17.218 19.080 1.00 94.69 132 GLU A O 1
ATOM 1091 N N . ALA A 1 133 ? -7.580 -15.052 18.541 1.00 95.88 133 ALA A N 1
ATOM 1092 C CA . ALA A 1 133 ? -8.092 -15.199 17.183 1.00 95.88 133 ALA A CA 1
ATOM 1093 C C . ALA A 1 133 ? -7.193 -16.089 16.314 1.00 95.88 133 ALA A C 1
ATOM 1095 O O . ALA A 1 133 ? -7.694 -16.922 15.562 1.00 95.88 133 ALA A O 1
ATOM 1096 N N . LYS A 1 134 ? -5.868 -15.964 16.445 1.00 95.00 134 LYS A N 1
ATOM 1097 C CA . LYS A 1 134 ? -4.900 -16.793 15.717 1.00 95.00 134 LYS A CA 1
ATOM 1098 C C . LYS A 1 134 ? -5.149 -18.289 15.924 1.00 95.00 134 LYS A C 1
ATOM 1100 O O . LYS A 1 134 ? -5.156 -19.036 14.952 1.00 95.00 134 LYS A O 1
ATOM 1105 N N . LYS A 1 135 ? -5.423 -18.713 17.163 1.00 94.38 135 LYS A N 1
ATOM 1106 C CA . LYS A 1 135 ? -5.741 -20.116 17.477 1.00 94.38 135 LYS A CA 1
ATOM 1107 C C . LYS A 1 135 ? -6.996 -20.609 16.758 1.00 94.38 135 LYS A C 1
ATOM 1109 O O . LYS A 1 135 ? -7.031 -21.759 16.338 1.00 94.38 135 LYS A O 1
ATOM 1114 N N . VAL A 1 136 ? -8.012 -19.754 16.620 1.00 94.38 136 VAL A N 1
ATOM 1115 C CA . VAL A 1 136 ? -9.237 -20.084 15.871 1.00 94.38 136 VAL A CA 1
ATOM 1116 C C . VAL A 1 136 ? -8.914 -20.289 14.392 1.00 94.38 136 VAL A C 1
ATOM 1118 O O . VAL A 1 136 ? -9.291 -21.305 13.820 1.00 94.38 136 VAL A O 1
ATOM 1121 N N . TRP A 1 137 ? -8.135 -19.381 13.798 1.00 92.44 137 TRP A N 1
ATOM 1122 C CA . TRP A 1 137 ? -7.698 -19.503 12.406 1.00 92.44 137 TRP A CA 1
ATOM 1123 C C . TRP A 1 137 ? -6.894 -20.787 12.143 1.00 92.44 137 TRP A C 1
ATOM 1125 O O . TRP A 1 137 ? -7.166 -21.498 11.179 1.00 92.44 137 TRP A O 1
ATOM 1135 N N . GLU A 1 138 ? -5.918 -21.100 13.001 1.00 91.06 138 GLU A N 1
ATOM 1136 C CA . GLU A 1 138 ? -5.083 -22.307 12.885 1.00 91.06 138 GLU A CA 1
ATOM 1137 C C . GLU A 1 138 ? -5.895 -23.600 13.042 1.00 91.06 138 GLU A C 1
ATOM 1139 O O . GLU A 1 138 ? -5.610 -24.591 12.371 1.00 91.06 138 GLU A O 1
ATOM 1144 N N . ALA A 1 139 ? -6.919 -23.595 13.902 1.00 90.56 139 ALA A N 1
ATOM 1145 C CA . ALA A 1 139 ? -7.802 -24.742 14.083 1.00 90.56 139 ALA A CA 1
ATOM 1146 C C . ALA A 1 139 ? -8.656 -25.031 12.836 1.00 90.56 139 ALA A C 1
ATOM 1148 O O . ALA A 1 139 ? -8.919 -26.195 12.544 1.00 90.56 139 ALA A O 1
ATOM 1149 N N . GLU A 1 140 ? -9.070 -23.999 12.095 1.00 86.69 140 GLU A N 1
ATOM 1150 C CA . GLU A 1 140 ? -9.878 -24.165 10.880 1.00 86.69 140 GLU A CA 1
ATOM 1151 C C . GLU A 1 140 ? -9.058 -24.466 9.624 1.00 86.69 140 GLU A C 1
ATOM 1153 O O . GLU A 1 140 ? -9.453 -25.304 8.817 1.00 86.69 140 GLU A O 1
ATOM 1158 N N . GLN A 1 141 ? -7.940 -23.765 9.425 1.00 80.75 141 GLN A N 1
ATOM 1159 C CA . GLN A 1 141 ? -7.158 -23.847 8.184 1.00 80.75 141 GLN A CA 1
ATOM 1160 C C . GLN A 1 141 ? -6.083 -24.938 8.220 1.00 80.75 141 GLN A C 1
ATOM 1162 O O . GLN A 1 141 ? -5.452 -25.223 7.204 1.00 80.75 141 GLN A O 1
ATOM 1167 N N . GLY A 1 142 ? -5.862 -25.544 9.387 1.00 75.50 142 GLY A N 1
ATOM 1168 C CA . GLY A 1 142 ? -4.696 -26.377 9.628 1.00 75.50 142 GLY A CA 1
ATOM 1169 C C . GLY A 1 142 ? -3.426 -25.539 9.792 1.00 75.50 142 GLY A C 1
ATOM 1170 O O . GLY A 1 142 ? -3.390 -24.331 9.558 1.00 75.50 142 GLY A O 1
ATOM 1171 N N . ASN A 1 143 ? -2.364 -26.203 10.239 1.00 68.56 143 ASN A N 1
ATOM 1172 C CA . ASN A 1 143 ? -1.086 -25.573 10.564 1.00 68.56 143 ASN A CA 1
ATOM 1173 C C . ASN A 1 143 ? 0.026 -26.004 9.599 1.00 68.56 143 ASN A C 1
ATOM 1175 O O . ASN A 1 143 ? 1.185 -26.106 9.999 1.00 68.56 143 ASN A O 1
ATOM 1179 N N . GLU A 1 144 ? -0.316 -26.336 8.352 1.00 75.50 144 GLU A N 1
ATOM 1180 C CA . GLU A 1 144 ? 0.711 -26.648 7.363 1.00 75.50 144 GLU A CA 1
ATOM 1181 C C . GLU A 1 144 ? 1.418 -25.352 6.955 1.00 75.50 144 GLU A C 1
ATOM 1183 O O . GLU A 1 144 ? 0.777 -24.431 6.440 1.00 75.50 144 GLU A O 1
ATOM 1188 N N . PRO A 1 145 ? 2.726 -25.231 7.230 1.00 75.31 145 PRO A N 1
ATOM 1189 C CA . PRO A 1 145 ? 3.459 -24.027 6.898 1.00 75.31 145 PRO A CA 1
ATOM 1190 C C . PRO A 1 145 ? 3.598 -23.914 5.378 1.00 75.31 145 PRO A C 1
ATOM 1192 O O . PRO A 1 145 ? 3.948 -24.880 4.697 1.00 75.31 145 PRO A O 1
ATOM 1195 N N . ASP A 1 146 ? 3.344 -22.715 4.858 1.00 84.50 146 ASP A N 1
ATOM 1196 C CA . ASP A 1 146 ? 3.499 -22.419 3.439 1.00 84.50 146 ASP A CA 1
ATOM 1197 C C . ASP A 1 146 ? 4.950 -22.738 2.996 1.00 84.50 146 ASP A C 1
ATOM 1199 O O . ASP A 1 146 ? 5.905 -22.311 3.659 1.00 84.50 146 ASP A O 1
ATOM 1203 N N . PRO A 1 147 ? 5.163 -23.498 1.903 1.00 89.56 147 PRO A N 1
ATOM 1204 C CA . PRO A 1 147 ? 6.506 -23.841 1.438 1.00 89.56 147 PRO A CA 1
ATOM 1205 C C . PRO A 1 147 ? 7.405 -22.624 1.171 1.00 89.56 147 PRO A C 1
ATOM 1207 O O . PRO A 1 147 ? 8.614 -22.690 1.407 1.00 89.56 147 PRO A O 1
ATOM 1210 N N . LEU A 1 148 ? 6.835 -21.508 0.704 1.00 89.88 148 LEU A N 1
ATOM 1211 C CA . LEU A 1 148 ? 7.547 -20.246 0.525 1.00 89.88 148 LEU A CA 1
ATOM 1212 C C . LEU A 1 148 ? 7.911 -19.620 1.873 1.00 89.88 148 LEU A C 1
ATOM 1214 O O . LEU A 1 148 ? 9.019 -19.099 1.999 1.00 89.88 148 LEU A O 1
ATOM 1218 N N . ASP A 1 149 ? 7.037 -19.695 2.878 1.00 88.38 149 ASP A N 1
ATOM 1219 C CA . ASP A 1 149 ? 7.340 -19.203 4.229 1.00 88.38 149 ASP A CA 1
ATOM 1220 C C . ASP A 1 149 ? 8.493 -19.997 4.855 1.00 88.38 149 ASP A C 1
ATOM 1222 O O . ASP A 1 149 ? 9.432 -19.404 5.395 1.00 88.38 149 ASP A O 1
ATOM 1226 N N . LEU A 1 150 ? 8.480 -21.330 4.724 1.00 91.88 150 LEU A N 1
ATOM 1227 C CA . LEU A 1 150 ? 9.584 -22.186 5.170 1.00 91.88 150 LEU A CA 1
ATOM 1228 C C . LEU A 1 150 ? 10.893 -21.841 4.456 1.00 91.88 150 LEU A C 1
ATOM 1230 O O . LEU A 1 150 ? 11.925 -21.670 5.109 1.00 91.88 150 LEU A O 1
ATOM 1234 N N . PHE A 1 151 ? 10.848 -21.697 3.130 1.00 94.69 151 PHE A N 1
ATOM 1235 C CA . PHE A 1 151 ? 12.008 -21.303 2.337 1.00 94.69 151 PHE A CA 1
ATOM 1236 C C . PHE A 1 151 ? 12.551 -19.935 2.771 1.00 94.69 151 PHE A C 1
ATOM 1238 O O . PHE A 1 151 ? 13.754 -19.792 2.995 1.00 94.69 151 PHE A O 1
ATOM 1245 N N . CYS A 1 152 ? 11.681 -18.933 2.928 1.00 94.31 152 CYS A N 1
ATOM 1246 C CA . CYS A 1 152 ? 12.060 -17.588 3.354 1.00 94.31 152 CYS A CA 1
ATOM 1247 C C . CYS A 1 152 ? 12.680 -17.597 4.753 1.00 94.31 152 CYS A C 1
ATOM 1249 O O . CYS A 1 152 ? 13.698 -16.932 4.973 1.00 94.31 152 CYS A O 1
ATOM 1251 N N . LEU A 1 153 ? 12.105 -18.361 5.685 1.00 93.62 153 LEU A N 1
ATOM 1252 C CA . LEU A 1 153 ? 12.621 -18.506 7.042 1.00 93.62 153 LEU A CA 1
ATOM 1253 C C . LEU A 1 153 ? 14.014 -19.141 7.033 1.00 93.62 153 LEU A C 1
ATOM 1255 O O . LEU A 1 153 ? 14.943 -18.599 7.634 1.00 93.62 153 LEU A O 1
ATOM 1259 N N . GLU A 1 154 ? 14.182 -20.255 6.320 1.00 95.75 154 GLU A N 1
ATOM 1260 C CA . GLU A 1 154 ? 15.463 -20.951 6.217 1.00 95.75 154 GLU A CA 1
ATOM 1261 C C . GLU A 1 154 ? 16.526 -20.071 5.541 1.00 95.75 154 GLU A C 1
ATOM 1263 O O . GLU A 1 154 ? 17.650 -19.948 6.036 1.00 95.75 154 GLU A O 1
ATOM 1268 N N . HIS A 1 155 ? 16.174 -19.424 4.428 1.00 94.25 155 HIS A N 1
ATOM 1269 C CA . HIS A 1 155 ? 17.056 -18.516 3.703 1.00 94.25 155 HIS A CA 1
ATOM 1270 C C . HIS A 1 155 ? 17.503 -17.346 4.587 1.00 94.25 155 HIS A C 1
ATOM 1272 O O . HIS A 1 155 ? 18.701 -17.083 4.710 1.00 94.25 155 HIS A O 1
ATOM 1278 N N . THR A 1 156 ? 16.557 -16.688 5.261 1.00 94.88 156 THR A N 1
ATOM 1279 C CA . THR A 1 156 ? 16.842 -15.558 6.155 1.00 94.88 156 THR A CA 1
ATOM 1280 C C . THR A 1 156 ? 17.722 -15.994 7.322 1.00 94.88 156 THR A C 1
ATOM 1282 O O . THR A 1 156 ? 18.733 -15.349 7.597 1.00 94.88 156 THR A O 1
ATOM 1285 N N . ALA A 1 157 ? 17.416 -17.128 7.960 1.00 96.00 157 ALA A N 1
ATOM 1286 C CA . ALA A 1 157 ? 18.225 -17.669 9.049 1.00 96.00 157 ALA A CA 1
ATOM 1287 C C . ALA A 1 157 ? 19.669 -17.963 8.606 1.00 96.00 157 ALA A C 1
ATOM 1289 O O . ALA A 1 157 ? 20.613 -17.680 9.346 1.00 96.00 157 ALA A O 1
ATOM 1290 N N . LYS A 1 158 ? 19.867 -18.484 7.387 1.00 95.12 158 LYS A N 1
ATOM 1291 C CA . LYS A 1 158 ? 21.206 -18.684 6.808 1.00 95.12 158 LYS A CA 1
ATOM 1292 C C . LYS A 1 158 ? 21.952 -17.360 6.631 1.00 95.12 158 LYS A C 1
ATOM 1294 O O . LYS A 1 158 ? 23.132 -17.298 6.968 1.00 95.12 158 LYS A O 1
ATOM 1299 N N . LEU A 1 159 ? 21.298 -16.317 6.117 1.00 94.00 159 LEU A N 1
ATOM 1300 C CA . LEU A 1 159 ? 21.920 -15.000 5.939 1.00 94.00 159 LEU A CA 1
ATOM 1301 C C . LEU A 1 159 ? 22.289 -14.349 7.277 1.00 94.00 159 LEU A C 1
ATOM 1303 O O . LEU A 1 159 ? 23.405 -13.851 7.410 1.00 94.00 159 LEU A O 1
ATOM 1307 N N . VAL A 1 160 ? 21.407 -14.420 8.280 1.00 96.00 160 VAL A N 1
ATOM 1308 C CA . VAL A 1 160 ? 21.682 -13.913 9.636 1.00 96.00 160 VAL A CA 1
ATOM 1309 C C . VAL A 1 160 ? 22.908 -14.608 10.226 1.00 96.00 160 VAL A C 1
ATOM 1311 O O . VAL A 1 160 ? 23.867 -13.934 10.581 1.00 96.00 160 VAL A O 1
ATOM 1314 N N . ARG A 1 161 ? 22.965 -15.949 10.194 1.00 96.44 161 ARG A N 1
ATOM 1315 C CA . ARG A 1 161 ? 24.137 -16.702 10.684 1.00 96.44 161 ARG A CA 1
ATOM 1316 C C . ARG A 1 161 ? 25.435 -16.330 9.968 1.00 96.44 161 ARG A C 1
ATOM 1318 O O . ARG A 1 161 ? 26.491 -16.305 10.589 1.00 96.44 161 ARG A O 1
ATOM 1325 N N . LYS A 1 162 ? 25.390 -16.081 8.655 1.00 94.75 162 LYS A N 1
ATOM 1326 C CA . LYS A 1 162 ? 26.570 -15.624 7.903 1.00 94.75 162 LYS A CA 1
ATOM 1327 C C . LYS A 1 162 ? 27.029 -14.251 8.391 1.00 94.75 162 LYS A C 1
ATOM 1329 O O . LYS A 1 162 ? 28.217 -14.079 8.646 1.00 94.75 162 LYS A O 1
ATOM 1334 N N . SER A 1 163 ? 26.090 -13.321 8.555 1.00 94.56 163 SER A N 1
ATOM 1335 C CA . SER A 1 163 ? 26.367 -11.985 9.085 1.00 94.56 163 SER A CA 1
ATOM 1336 C C . SER A 1 163 ? 26.945 -12.041 10.503 1.00 94.56 163 SER A C 1
ATOM 1338 O O . SER A 1 163 ? 27.935 -11.368 10.773 1.00 94.56 163 SER A O 1
ATOM 1340 N N . ASP A 1 164 ? 26.385 -12.875 11.384 1.00 96.06 164 ASP A N 1
ATOM 1341 C CA . ASP A 1 164 ? 26.862 -13.055 12.765 1.00 96.06 164 ASP A CA 1
ATOM 1342 C C . ASP A 1 164 ? 28.298 -13.602 12.816 1.00 96.06 164 ASP A C 1
ATOM 1344 O O . ASP A 1 164 ? 29.071 -13.261 13.707 1.00 96.06 164 ASP A O 1
ATOM 1348 N N . ASN A 1 165 ? 28.686 -14.400 11.818 1.00 95.62 165 ASN A N 1
ATOM 1349 C CA . ASN A 1 165 ? 30.050 -14.906 11.648 1.00 95.62 165 ASN A CA 1
ATOM 1350 C C . ASN A 1 165 ? 30.992 -13.910 10.936 1.00 95.62 165 ASN A C 1
ATOM 1352 O O . ASN A 1 165 ? 32.081 -14.294 10.512 1.00 95.62 165 ASN A O 1
ATOM 1356 N N . GLY A 1 166 ? 30.585 -12.648 10.772 1.00 94.38 166 GLY A N 1
ATOM 1357 C CA . GLY A 1 166 ? 31.404 -11.584 10.186 1.00 94.38 166 GLY A CA 1
ATOM 1358 C C . GLY A 1 166 ? 31.435 -11.555 8.656 1.00 94.38 166 GLY A C 1
ATOM 1359 O O . GLY A 1 166 ? 32.225 -10.806 8.084 1.00 94.38 166 GLY A O 1
ATOM 1360 N N . ILE A 1 167 ? 30.592 -12.338 7.972 1.00 94.19 167 ILE A N 1
ATOM 1361 C CA . ILE A 1 167 ? 30.515 -12.309 6.507 1.00 94.19 167 ILE A CA 1
ATOM 1362 C C . ILE A 1 167 ? 29.712 -11.086 6.062 1.00 94.19 167 ILE A C 1
ATOM 1364 O O . ILE A 1 167 ? 28.546 -10.920 6.424 1.00 94.19 167 ILE A O 1
ATOM 1368 N N . ASN A 1 168 ? 30.305 -10.269 5.195 1.00 90.94 168 ASN A N 1
ATOM 1369 C CA . ASN A 1 168 ? 29.609 -9.171 4.544 1.00 90.94 168 ASN A CA 1
ATOM 1370 C C . ASN A 1 168 ? 28.627 -9.711 3.492 1.00 90.94 168 ASN A C 1
ATOM 1372 O O . ASN A 1 168 ? 29.025 -10.223 2.449 1.00 90.94 168 ASN A O 1
ATOM 1376 N N . LEU A 1 169 ? 27.322 -9.573 3.738 1.00 89.19 169 LEU A N 1
ATOM 1377 C CA . LEU A 1 169 ? 26.291 -10.089 2.827 1.00 89.19 169 LEU A CA 1
ATOM 1378 C C . LEU A 1 169 ? 26.308 -9.428 1.438 1.00 89.19 169 LEU A C 1
ATOM 1380 O O . LEU A 1 169 ? 25.805 -10.022 0.487 1.00 89.19 169 LEU A O 1
ATOM 1384 N N . LEU A 1 170 ? 26.918 -8.246 1.291 1.00 86.94 170 LEU A N 1
ATOM 1385 C CA . LEU A 1 170 ? 27.115 -7.596 -0.012 1.00 86.94 170 LEU A CA 1
ATOM 1386 C C . LEU A 1 170 ? 28.063 -8.388 -0.929 1.00 86.94 170 LEU A C 1
ATOM 1388 O O . LEU A 1 170 ? 28.028 -8.214 -2.144 1.00 86.94 170 LEU A O 1
ATOM 1392 N N . GLU A 1 171 ? 28.880 -9.279 -0.363 1.00 86.06 171 GLU A N 1
ATOM 1393 C CA . GLU A 1 171 ? 29.806 -10.156 -1.091 1.00 86.06 171 GLU A CA 1
ATOM 1394 C C . GLU A 1 171 ? 29.147 -11.475 -1.528 1.00 86.06 171 GLU A C 1
ATOM 1396 O O . GLU A 1 171 ? 29.785 -12.318 -2.156 1.00 86.06 171 GLU A O 1
ATOM 1401 N N . ILE A 1 172 ? 27.850 -11.649 -1.246 1.00 87.62 172 ILE A N 1
ATOM 1402 C CA . ILE A 1 172 ? 27.050 -12.808 -1.657 1.00 87.62 172 ILE A CA 1
ATOM 1403 C C . ILE A 1 172 ? 25.939 -12.344 -2.615 1.00 87.62 172 ILE A C 1
ATOM 1405 O O . ILE A 1 172 ? 24.756 -12.386 -2.262 1.00 87.62 172 ILE A O 1
ATOM 1409 N N . PRO A 1 173 ? 26.281 -11.853 -3.822 1.00 88.69 173 PRO A N 1
ATOM 1410 C CA . PRO A 1 173 ? 25.292 -11.287 -4.724 1.00 88.69 173 PRO A CA 1
ATOM 1411 C C . PRO A 1 173 ? 24.384 -12.372 -5.312 1.00 88.69 173 PRO A C 1
ATOM 1413 O O . PRO A 1 173 ? 24.835 -13.453 -5.694 1.00 88.69 173 PRO A O 1
ATOM 1416 N N . ALA A 1 174 ? 23.106 -12.039 -5.467 1.00 89.31 174 ALA A N 1
ATOM 1417 C CA . ALA A 1 174 ? 22.196 -12.768 -6.339 1.00 89.31 174 ALA A CA 1
ATOM 1418 C C . ALA A 1 174 ? 22.181 -12.099 -7.721 1.00 89.31 174 ALA A C 1
ATOM 1420 O O . ALA A 1 174 ? 22.123 -10.873 -7.824 1.00 89.31 174 ALA A O 1
ATOM 1421 N N . ARG A 1 175 ? 22.242 -12.902 -8.789 1.00 91.94 175 ARG A N 1
ATOM 1422 C CA . ARG A 1 175 ? 22.093 -12.417 -10.166 1.00 91.94 175 ARG A CA 1
ATOM 1423 C C . ARG A 1 175 ? 20.656 -12.630 -10.613 1.00 91.94 175 ARG A C 1
ATOM 1425 O O . ARG A 1 175 ? 20.150 -13.746 -10.534 1.00 91.94 175 ARG A O 1
ATOM 1432 N N . PHE A 1 176 ? 20.035 -11.570 -11.110 1.00 92.75 176 PHE A N 1
ATOM 1433 C CA . PHE A 1 176 ? 18.680 -11.609 -11.642 1.00 92.75 176 PHE A CA 1
ATOM 1434 C C . PHE A 1 176 ? 18.709 -11.313 -13.134 1.00 92.75 176 PHE A C 1
ATOM 1436 O O . PHE A 1 176 ? 19.403 -10.400 -13.579 1.00 92.75 176 PHE A O 1
ATOM 1443 N N . LYS A 1 177 ? 17.924 -12.076 -13.890 1.00 95.38 177 LYS A N 1
ATOM 1444 C CA . LYS A 1 177 ? 17.510 -11.718 -15.242 1.00 95.38 177 LYS A CA 1
ATOM 1445 C C . LYS A 1 177 ? 16.043 -11.320 -15.158 1.00 95.38 177 LYS A C 1
ATOM 1447 O O . LYS A 1 177 ? 15.244 -12.084 -14.624 1.00 95.38 177 LYS A O 1
ATOM 1452 N N . ILE A 1 178 ? 15.723 -10.116 -15.615 1.00 93.12 178 ILE A N 1
ATOM 1453 C CA . ILE A 1 178 ? 14.382 -9.544 -15.517 1.00 93.12 178 ILE A CA 1
ATOM 1454 C C . ILE A 1 178 ? 13.921 -9.211 -16.927 1.00 93.12 178 ILE A C 1
ATOM 1456 O O . ILE A 1 178 ? 14.576 -8.430 -17.614 1.00 93.12 178 ILE A O 1
ATOM 1460 N N . ASP A 1 179 ? 12.783 -9.774 -17.313 1.00 94.62 179 ASP A N 1
ATOM 1461 C CA . ASP A 1 179 ? 12.079 -9.395 -18.529 1.00 94.62 179 ASP A CA 1
ATOM 1462 C C . ASP A 1 179 ? 10.943 -8.448 -18.135 1.00 94.62 179 ASP A C 1
ATOM 1464 O O . ASP A 1 179 ? 10.115 -8.772 -17.279 1.00 94.62 179 ASP A O 1
ATOM 1468 N N . PHE A 1 180 ? 10.915 -7.257 -18.730 1.00 93.06 180 PHE A N 1
ATOM 1469 C CA . PHE A 1 180 ? 9.885 -6.261 -18.462 1.00 93.06 180 PHE A CA 1
ATOM 1470 C C . PHE A 1 180 ? 9.148 -5.927 -19.757 1.00 93.06 180 PHE A C 1
ATOM 1472 O O . PHE A 1 180 ? 9.764 -5.559 -20.752 1.00 93.06 180 PHE A O 1
ATOM 1479 N N . THR A 1 181 ? 7.826 -6.103 -19.747 1.00 93.25 181 THR A N 1
ATOM 1480 C CA . THR A 1 181 ? 6.958 -5.939 -20.919 1.00 93.25 181 THR A CA 1
ATOM 1481 C C . THR A 1 181 ? 5.853 -4.943 -20.603 1.00 93.25 181 THR A C 1
ATOM 1483 O O . THR A 1 181 ? 5.228 -5.019 -19.546 1.00 93.25 181 THR A O 1
ATOM 1486 N N . ILE A 1 182 ? 5.604 -4.031 -21.541 1.00 91.31 182 ILE A N 1
ATOM 1487 C CA . ILE A 1 182 ? 4.442 -3.145 -21.556 1.00 91.31 182 ILE A CA 1
ATOM 1488 C C . ILE A 1 182 ? 3.686 -3.433 -22.851 1.00 91.31 182 ILE A C 1
ATOM 1490 O O . ILE A 1 182 ? 4.297 -3.514 -23.915 1.00 91.31 182 ILE A O 1
ATOM 1494 N N . SER A 1 183 ? 2.371 -3.591 -22.745 1.00 92.94 183 SER A N 1
ATOM 1495 C CA . SER A 1 183 ? 1.469 -3.800 -23.878 1.00 92.94 183 SER A CA 1
ATOM 1496 C C . SER A 1 183 ? 0.319 -2.813 -23.775 1.00 92.94 183 SER A C 1
ATOM 1498 O O . SER A 1 183 ? -0.179 -2.554 -22.673 1.00 92.94 183 SER A O 1
ATOM 1500 N N . LEU A 1 184 ? -0.097 -2.258 -24.906 1.00 92.56 184 LEU A N 1
ATOM 1501 C CA . LEU A 1 184 ? -1.290 -1.439 -24.997 1.00 92.56 184 LEU A CA 1
ATOM 1502 C C . LEU A 1 184 ? -2.482 -2.328 -25.357 1.00 92.56 184 LEU A C 1
ATOM 1504 O O . LEU A 1 184 ? -2.355 -3.490 -25.744 1.00 92.56 184 LEU A O 1
ATOM 1508 N N . LYS A 1 185 ? -3.686 -1.790 -25.169 1.00 95.88 185 LYS A N 1
ATOM 1509 C CA . LYS A 1 185 ? -4.864 -2.413 -25.774 1.00 95.88 185 LYS A CA 1
ATOM 1510 C C . LYS A 1 185 ? -4.836 -2.104 -27.276 1.00 95.88 185 LYS A C 1
ATOM 1512 O O . LYS A 1 185 ? -4.466 -0.977 -27.615 1.00 95.88 185 LYS A O 1
ATOM 1517 N N . PRO A 1 186 ? -5.285 -3.032 -28.138 1.00 95.00 186 PRO A N 1
ATOM 1518 C CA . PRO A 1 186 ? -5.470 -2.741 -29.553 1.00 95.00 186 PRO A CA 1
ATOM 1519 C C . PRO A 1 186 ? -6.273 -1.456 -29.757 1.00 95.00 186 PRO A C 1
ATOM 1521 O O . PRO A 1 186 ? -7.252 -1.219 -29.044 1.00 95.00 186 PRO A O 1
ATOM 1524 N N . ASP A 1 187 ? -5.818 -0.624 -30.692 1.00 94.12 187 ASP A N 1
ATOM 1525 C CA . ASP A 1 187 ? -6.436 0.653 -31.075 1.00 94.12 187 ASP A CA 1
ATOM 1526 C C . ASP A 1 187 ? -6.584 1.684 -29.931 1.00 94.12 187 ASP A C 1
ATOM 1528 O O . ASP A 1 187 ? -7.327 2.658 -30.056 1.00 94.12 187 ASP A O 1
ATOM 1532 N N . ALA A 1 188 ? -5.859 1.522 -28.812 1.00 95.19 188 ALA A N 1
ATOM 1533 C CA . ALA A 1 188 ? -5.819 2.527 -27.739 1.00 95.19 188 ALA A CA 1
ATOM 1534 C C . ALA A 1 188 ? -5.143 3.838 -28.171 1.00 95.19 188 ALA A C 1
ATOM 1536 O O . ALA A 1 188 ? -5.391 4.888 -27.578 1.00 95.19 188 ALA A O 1
ATOM 1537 N N . VAL A 1 189 ? -4.281 3.759 -29.185 1.00 94.94 189 VAL A N 1
ATOM 1538 C CA . VAL A 1 189 ? -3.634 4.885 -29.856 1.00 94.94 189 VAL A CA 1
ATOM 1539 C C . VAL A 1 189 ? -3.960 4.764 -31.349 1.00 94.94 189 VAL A C 1
ATOM 1541 O O . VAL A 1 189 ? -3.832 3.661 -31.889 1.00 94.94 189 VAL A O 1
ATOM 1544 N N . PRO A 1 190 ? -4.404 5.840 -32.024 1.00 96.44 190 PRO A N 1
ATOM 1545 C CA . PRO A 1 190 ? -4.726 5.795 -33.445 1.00 96.44 190 PRO A CA 1
ATOM 1546 C C . PRO A 1 190 ? -3.564 5.282 -34.299 1.00 96.44 190 PRO A C 1
ATOM 1548 O O . PRO A 1 190 ? -2.404 5.639 -34.090 1.00 96.44 190 PRO A O 1
ATOM 1551 N N . ALA A 1 191 ? -3.883 4.457 -35.296 1.00 96.56 191 ALA A N 1
ATOM 1552 C CA . ALA A 1 191 ? -2.881 3.912 -36.202 1.00 96.56 191 ALA A CA 1
ATOM 1553 C C . ALA A 1 191 ? -2.093 5.031 -36.908 1.00 96.56 191 ALA A C 1
ATOM 1555 O O . ALA A 1 191 ? -2.673 5.991 -37.415 1.00 96.56 191 ALA A O 1
ATOM 1556 N N . GLY A 1 192 ? -0.767 4.888 -36.959 1.00 96.25 192 GLY A N 1
ATOM 1557 C CA . GLY A 1 192 ? 0.149 5.893 -37.502 1.00 96.25 192 GLY A CA 1
ATOM 1558 C C . GLY A 1 192 ? 0.649 6.923 -36.482 1.00 96.25 192 GLY A C 1
ATOM 1559 O O . GLY A 1 192 ? 1.624 7.616 -36.774 1.00 96.25 192 GLY A O 1
ATOM 1560 N N . GLU A 1 193 ? 0.053 7.009 -35.289 1.00 97.06 193 GLU A N 1
ATOM 1561 C CA . GLU A 1 193 ? 0.567 7.866 -34.217 1.00 97.06 193 GLU A CA 1
ATOM 1562 C C . GLU A 1 193 ? 1.741 7.223 -33.465 1.00 97.06 193 GLU A C 1
ATOM 1564 O O . GLU A 1 193 ? 1.891 6.000 -33.399 1.00 97.06 193 GLU A O 1
ATOM 1569 N N . THR A 1 194 ? 2.592 8.070 -32.882 1.00 95.56 194 THR A N 1
ATOM 1570 C CA . THR A 1 194 ? 3.768 7.639 -32.121 1.00 95.56 194 THR A CA 1
ATOM 1571 C C . THR A 1 194 ? 3.423 7.382 -30.658 1.00 95.56 194 THR A C 1
ATOM 1573 O O . THR A 1 194 ? 3.049 8.290 -29.916 1.00 95.56 194 THR A O 1
ATOM 1576 N N . VAL A 1 195 ? 3.677 6.159 -30.207 1.00 94.69 195 VAL A N 1
ATOM 1577 C CA . VAL A 1 195 ? 3.717 5.777 -28.797 1.00 94.69 195 VAL A CA 1
ATOM 1578 C C . VAL A 1 195 ? 5.116 6.040 -28.252 1.00 94.69 195 VAL A C 1
ATOM 1580 O O . VAL A 1 195 ? 6.090 5.443 -28.708 1.00 94.69 195 VAL A O 1
ATOM 1583 N N . LYS A 1 196 ? 5.206 6.900 -27.238 1.00 95.56 196 LYS A N 1
ATOM 1584 C CA . LYS A 1 196 ? 6.437 7.183 -26.492 1.00 95.56 196 LYS A CA 1
ATOM 1585 C C . LYS A 1 196 ? 6.394 6.467 -25.151 1.00 95.56 196 LYS A C 1
ATOM 1587 O O . LYS A 1 196 ? 5.461 6.672 -24.3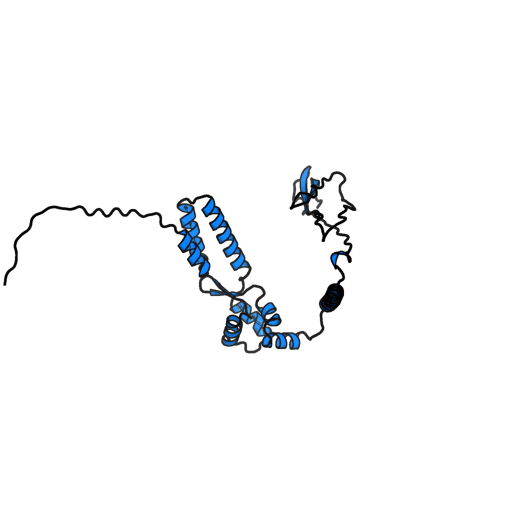76 1.00 95.56 196 LYS A O 1
ATOM 1592 N N . CYS A 1 197 ? 7.384 5.627 -24.875 1.00 94.25 197 CYS A N 1
ATOM 1593 C CA . CYS A 1 197 ? 7.396 4.776 -23.693 1.00 94.25 197 CYS A CA 1
ATOM 1594 C C . CYS A 1 197 ? 8.662 5.002 -22.865 1.00 94.25 197 CYS A C 1
ATOM 1596 O O . CYS A 1 197 ? 9.771 4.840 -23.368 1.00 94.25 197 CYS A O 1
ATOM 1598 N N . TRP A 1 198 ? 8.483 5.324 -21.582 1.00 95.38 198 TRP A N 1
ATOM 1599 C CA . TRP A 1 198 ? 9.548 5.339 -20.581 1.00 95.38 198 TRP A CA 1
ATOM 1600 C C . TRP A 1 198 ? 9.359 4.152 -19.642 1.00 95.38 198 TRP A C 1
ATOM 1602 O O . TRP A 1 198 ? 8.366 4.064 -18.919 1.00 95.38 198 TRP A O 1
ATOM 1612 N N . MET A 1 199 ? 10.322 3.240 -19.647 1.00 94.38 199 MET A N 1
ATOM 1613 C CA . MET A 1 199 ? 10.349 2.057 -18.796 1.00 94.38 199 MET A CA 1
ATOM 1614 C C . MET A 1 199 ? 11.347 2.277 -17.659 1.00 94.38 199 MET A C 1
ATOM 1616 O O . MET A 1 199 ? 12.483 2.668 -17.940 1.00 94.38 199 MET A O 1
ATOM 1620 N N . PRO A 1 200 ? 10.986 2.013 -16.387 1.00 94.06 200 PRO A N 1
ATOM 1621 C CA . PRO A 1 200 ? 11.950 1.999 -15.296 1.00 94.06 200 PRO A CA 1
ATOM 1622 C C . PRO A 1 200 ? 13.167 1.145 -15.645 1.00 94.06 200 PRO A C 1
ATOM 1624 O O . PRO A 1 200 ? 13.035 -0.033 -15.977 1.00 94.06 200 PRO A O 1
ATOM 1627 N N . PHE A 1 201 ? 14.354 1.742 -15.558 1.00 94.25 201 PHE A N 1
ATOM 1628 C CA . PHE A 1 201 ? 15.606 1.046 -15.808 1.00 94.25 201 PHE A CA 1
ATOM 1629 C C . PHE A 1 201 ? 16.471 1.082 -14.548 1.00 94.25 201 PHE A C 1
ATOM 1631 O O . PHE A 1 201 ? 16.675 2.161 -13.986 1.00 94.25 201 PHE A O 1
ATOM 1638 N N . PRO A 1 202 ? 16.990 -0.061 -14.062 1.00 92.12 202 PRO A N 1
ATOM 1639 C CA . PRO A 1 202 ? 17.648 -0.085 -12.768 1.00 92.12 202 PRO A CA 1
ATOM 1640 C C . PRO A 1 202 ? 18.856 0.861 -12.723 1.00 92.12 202 PRO A C 1
ATOM 1642 O O . PRO A 1 202 ? 19.748 0.853 -13.577 1.00 92.12 202 PRO A O 1
ATOM 1645 N N . ARG A 1 203 ? 18.887 1.704 -11.692 1.00 91.94 203 ARG A N 1
ATOM 1646 C CA . ARG A 1 203 ? 20.046 2.537 -11.380 1.00 91.94 203 ARG A CA 1
ATOM 1647 C C . ARG A 1 203 ? 21.070 1.703 -10.621 1.00 91.94 203 ARG A C 1
ATOM 1649 O O . ARG A 1 203 ? 20.733 1.077 -9.618 1.00 91.94 203 ARG A O 1
ATOM 1656 N N . GLU A 1 204 ? 22.319 1.714 -11.054 1.00 91.31 204 GLU A N 1
ATOM 1657 C CA . GLU A 1 204 ? 23.402 1.146 -10.259 1.00 91.31 204 GLU A CA 1
ATOM 1658 C C . GLU A 1 204 ? 23.588 1.992 -9.001 1.00 91.31 204 GLU A C 1
ATOM 1660 O O . GLU A 1 204 ? 23.804 3.208 -9.062 1.00 91.31 204 GLU A O 1
ATOM 1665 N N . SER A 1 205 ? 23.440 1.341 -7.851 1.00 83.38 205 SER A N 1
ATOM 1666 C CA . SER A 1 205 ? 23.586 1.956 -6.540 1.00 83.38 205 SER A CA 1
ATOM 1667 C C . SER A 1 205 ? 24.567 1.129 -5.727 1.00 83.38 205 SER A C 1
ATOM 1669 O O . SER A 1 205 ? 24.284 0.018 -5.277 1.00 83.38 205 SER A O 1
ATOM 1671 N N . GLU A 1 206 ? 25.759 1.686 -5.561 1.00 74.00 206 GLU A N 1
ATOM 1672 C CA . GLU A 1 206 ? 26.783 1.120 -4.701 1.00 74.00 206 GLU A CA 1
ATOM 1673 C C . GLU A 1 206 ? 26.330 1.220 -3.233 1.00 74.00 206 GLU A C 1
ATOM 1675 O O . GLU A 1 206 ? 25.925 2.306 -2.805 1.00 74.00 206 GLU A O 1
ATOM 1680 N N . PRO A 1 207 ? 26.348 0.119 -2.452 1.00 81.56 207 PRO A N 1
ATOM 1681 C CA . PRO A 1 207 ? 26.984 -1.172 -2.751 1.00 81.56 207 PRO A CA 1
ATOM 1682 C C . PRO A 1 207 ? 26.045 -2.313 -3.200 1.00 81.56 207 PRO A C 1
ATOM 1684 O O . PRO A 1 207 ? 26.519 -3.425 -3.419 1.00 81.56 207 PRO A O 1
ATOM 1687 N N . ARG A 1 208 ? 24.724 -2.099 -3.278 1.00 84.38 208 ARG A N 1
ATOM 1688 C CA . ARG A 1 208 ? 23.732 -3.194 -3.370 1.00 84.38 208 ARG A CA 1
ATOM 1689 C C . ARG A 1 208 ? 23.421 -3.668 -4.788 1.00 84.38 208 ARG A C 1
ATOM 1691 O O . ARG A 1 208 ? 23.065 -4.829 -4.956 1.00 84.38 208 ARG A O 1
ATOM 1698 N N . GLN A 1 209 ? 23.511 -2.792 -5.785 1.00 89.94 209 GLN A N 1
ATOM 1699 C CA . GLN A 1 209 ? 23.076 -3.088 -7.150 1.00 89.94 209 GLN A CA 1
ATOM 1700 C C . GLN A 1 209 ? 24.132 -2.632 -8.153 1.00 89.94 209 GLN A C 1
ATOM 1702 O O . GLN A 1 209 ? 24.363 -1.433 -8.305 1.00 89.94 209 GLN A O 1
ATOM 1707 N N . LYS A 1 210 ? 24.752 -3.603 -8.829 1.00 89.38 210 LYS A N 1
ATOM 1708 C CA . LYS A 1 210 ? 25.877 -3.428 -9.756 1.00 89.38 210 LYS A CA 1
ATOM 1709 C C . LYS A 1 210 ? 25.691 -4.304 -10.989 1.00 89.38 210 LYS A C 1
ATOM 1711 O O . LYS A 1 210 ? 24.941 -5.279 -10.919 1.00 89.38 210 LYS A O 1
ATOM 1716 N N . ASN A 1 211 ? 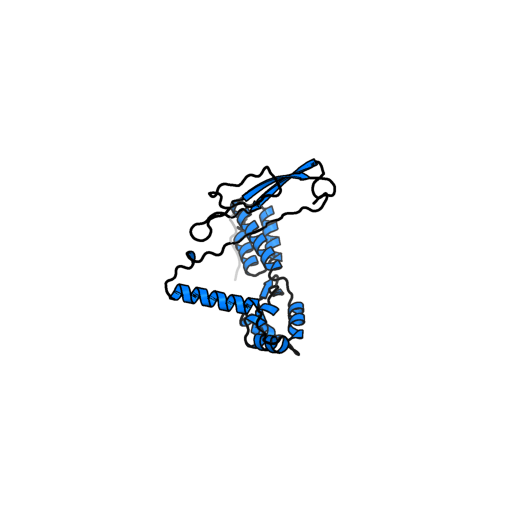26.467 -4.036 -12.037 1.00 91.31 211 ASN A N 1
ATOM 1717 C CA . ASN A 1 211 ? 26.495 -4.821 -13.273 1.00 91.31 211 ASN A CA 1
ATOM 1718 C C . ASN A 1 211 ? 25.102 -4.894 -13.917 1.00 91.31 211 ASN A C 1
ATOM 1720 O O . ASN A 1 211 ? 24.603 -5.971 -14.246 1.00 91.31 211 ASN A O 1
ATOM 1724 N N . VAL A 1 212 ? 24.437 -3.741 -14.006 1.00 93.31 212 VAL A N 1
ATOM 1725 C CA . VAL A 1 212 ? 23.135 -3.619 -14.658 1.00 93.31 212 VAL A CA 1
ATOM 1726 C C . VAL A 1 212 ? 23.365 -3.484 -16.155 1.00 93.31 212 VAL A C 1
ATOM 1728 O O . VAL A 1 212 ? 23.845 -2.460 -16.640 1.00 93.31 212 VAL A O 1
ATOM 1731 N N . GLU A 1 213 ? 22.959 -4.513 -16.886 1.00 93.44 213 GLU A N 1
ATOM 1732 C CA . GLU A 1 213 ? 23.152 -4.621 -18.327 1.00 93.44 213 GLU A CA 1
ATOM 1733 C C . GLU A 1 213 ? 21.804 -4.796 -19.032 1.00 93.44 213 GLU A C 1
ATOM 1735 O O . GLU A 1 213 ? 20.904 -5.478 -18.533 1.00 93.44 213 GLU A O 1
ATOM 1740 N N . VAL A 1 214 ? 21.664 -4.190 -20.214 1.00 94.31 214 VAL A N 1
ATOM 1741 C CA . VAL A 1 214 ? 20.556 -4.500 -21.124 1.00 94.31 214 VAL A CA 1
ATOM 1742 C C . VAL A 1 214 ? 20.953 -5.703 -21.962 1.00 94.31 214 VAL A C 1
ATOM 1744 O O . VAL A 1 214 ? 21.926 -5.648 -22.706 1.00 94.31 214 VAL A O 1
ATOM 1747 N N . ILE A 1 215 ? 20.184 -6.784 -21.839 1.00 94.44 215 ILE A N 1
ATOM 1748 C CA . ILE A 1 215 ? 20.426 -8.028 -22.580 1.00 94.44 215 ILE A CA 1
ATOM 1749 C C . ILE A 1 215 ? 19.755 -7.976 -23.955 1.00 94.44 215 ILE A C 1
ATOM 1751 O O . ILE A 1 215 ? 20.354 -8.370 -24.951 1.00 94.44 215 ILE A O 1
ATOM 1755 N N . ALA A 1 216 ? 18.502 -7.521 -24.008 1.00 94.25 216 ALA A N 1
ATOM 1756 C CA . ALA A 1 216 ? 17.720 -7.439 -25.233 1.00 94.25 216 ALA A CA 1
ATOM 1757 C C . ALA A 1 216 ? 16.619 -6.380 -25.106 1.00 94.25 216 ALA A C 1
ATOM 1759 O O . ALA A 1 216 ? 16.067 -6.177 -24.024 1.00 94.25 216 ALA A O 1
ATOM 1760 N N . VAL A 1 217 ? 16.280 -5.753 -26.232 1.00 94.12 217 VAL A N 1
ATOM 1761 C CA . VAL A 1 217 ? 15.139 -4.844 -26.389 1.00 94.12 217 VAL A CA 1
ATOM 1762 C C . VAL A 1 217 ? 14.427 -5.233 -27.681 1.00 94.12 217 VAL A C 1
ATOM 1764 O O . VAL A 1 217 ? 15.074 -5.501 -28.689 1.00 94.12 217 VAL A O 1
ATOM 1767 N N . ASN A 1 218 ? 13.095 -5.273 -27.673 1.00 89.62 218 ASN A N 1
ATOM 1768 C CA . ASN A 1 218 ? 12.280 -5.625 -28.847 1.00 89.62 218 ASN A CA 1
ATOM 1769 C C . ASN A 1 218 ? 12.134 -4.462 -29.852 1.00 89.62 218 ASN A C 1
ATOM 1771 O O . ASN A 1 218 ? 11.099 -4.321 -30.514 1.00 89.62 218 ASN A O 1
ATOM 1775 N N . TYR A 1 219 ? 13.123 -3.574 -29.886 1.00 89.81 219 TYR A N 1
ATOM 1776 C CA . TYR A 1 219 ? 13.173 -2.399 -30.735 1.00 89.81 219 TYR A CA 1
ATOM 1777 C C . TYR A 1 219 ? 14.618 -1.922 -30.860 1.00 89.81 219 TYR A C 1
ATOM 1779 O O . TYR A 1 219 ? 15.356 -1.947 -29.878 1.00 89.81 219 TYR A O 1
ATOM 1787 N N . GLU A 1 220 ? 15.016 -1.502 -32.058 1.00 87.56 220 GLU A N 1
ATOM 1788 C CA . GLU A 1 220 ? 16.416 -1.168 -32.350 1.00 87.56 220 GLU A CA 1
ATOM 1789 C C . GLU A 1 220 ? 16.819 0.198 -31.786 1.00 87.56 220 GLU A C 1
ATOM 1791 O O . GLU A 1 220 ? 17.906 0.345 -31.232 1.00 87.56 220 GLU A O 1
ATOM 1796 N N . ASN A 1 221 ? 15.928 1.189 -31.882 1.00 91.44 221 ASN A N 1
ATOM 1797 C CA . ASN A 1 221 ? 16.212 2.564 -31.482 1.00 91.44 221 ASN A CA 1
ATOM 1798 C C . ASN A 1 221 ? 15.664 2.840 -30.080 1.00 91.44 221 ASN A C 1
ATOM 1800 O O . ASN A 1 221 ? 14.491 3.178 -29.917 1.00 91.44 221 ASN A O 1
ATOM 1804 N N . PHE A 1 222 ? 16.513 2.691 -29.067 1.00 95.12 222 PHE A N 1
ATOM 1805 C CA . PHE A 1 222 ? 16.185 3.025 -27.684 1.00 95.12 222 PHE A CA 1
ATOM 1806 C C . PHE A 1 222 ? 17.277 3.885 -27.050 1.00 95.12 222 PHE A C 1
ATOM 1808 O O . PHE A 1 222 ? 18.452 3.801 -27.408 1.00 95.12 222 PHE A O 1
ATOM 1815 N N . GLU A 1 223 ? 16.891 4.682 -26.060 1.00 96.38 223 GLU A N 1
ATOM 1816 C CA . GLU A 1 223 ? 17.813 5.505 -25.281 1.00 96.38 223 GLU A CA 1
ATOM 1817 C C . GLU A 1 223 ? 17.756 5.106 -23.810 1.00 96.38 223 GLU A C 1
ATOM 1819 O O . GLU A 1 223 ? 16.689 4.840 -23.264 1.00 96.38 223 GLU A O 1
ATOM 1824 N N . ILE A 1 224 ? 18.901 5.072 -23.133 1.00 96.00 224 ILE A N 1
ATOM 1825 C CA . ILE A 1 224 ? 18.957 4.796 -21.695 1.00 96.00 224 ILE A CA 1
ATOM 1826 C C . ILE A 1 224 ? 19.459 6.041 -20.986 1.00 96.00 224 ILE A C 1
ATOM 1828 O O . ILE A 1 224 ? 20.558 6.527 -21.256 1.00 96.00 224 ILE A O 1
ATOM 1832 N N . ALA A 1 225 ? 18.683 6.521 -20.018 1.00 96.38 225 ALA A N 1
ATOM 1833 C CA . ALA A 1 225 ? 19.106 7.614 -19.165 1.00 96.38 225 ALA A CA 1
ATOM 1834 C C . ALA A 1 225 ? 20.397 7.246 -18.410 1.00 96.38 225 ALA A C 1
ATOM 1836 O O . ALA A 1 225 ? 20.564 6.133 -17.892 1.00 96.38 225 ALA A O 1
ATOM 1837 N N . GLY A 1 226 ? 21.312 8.2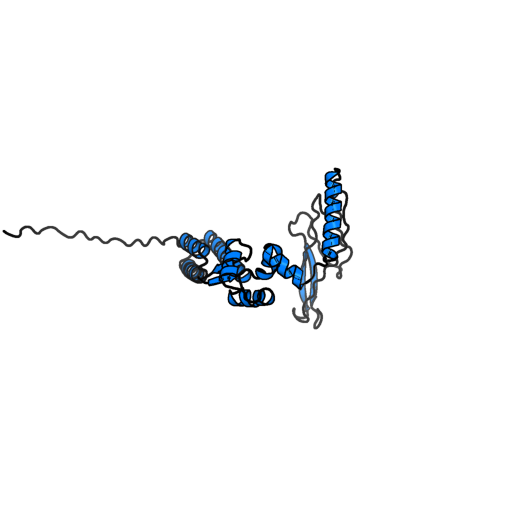10 -18.297 1.00 95.00 226 GLY A N 1
ATOM 1838 C CA . GLY A 1 226 ? 22.549 8.030 -17.538 1.00 95.00 226 GLY A CA 1
ATOM 1839 C C . GLY A 1 226 ? 22.291 7.691 -16.062 1.00 95.00 226 GLY A C 1
ATOM 1840 O O . GLY A 1 226 ? 21.255 8.053 -15.495 1.00 95.00 226 GLY A O 1
ATOM 1841 N N . ASN A 1 227 ? 23.244 7.004 -15.425 1.00 93.69 227 ASN A N 1
ATOM 1842 C CA . ASN A 1 227 ? 23.104 6.482 -14.059 1.00 93.69 227 ASN A CA 1
ATOM 1843 C C . ASN A 1 227 ? 22.950 7.569 -12.966 1.00 93.69 227 ASN A C 1
ATOM 1845 O O . ASN A 1 227 ? 22.549 7.282 -11.838 1.00 93.69 227 ASN A O 1
ATOM 1849 N N . GLN A 1 228 ? 23.247 8.830 -13.284 1.00 93.00 228 GLN A N 1
ATOM 1850 C CA . GLN A 1 228 ? 23.053 9.982 -12.401 1.00 93.00 228 GLN A CA 1
ATOM 1851 C C . GLN A 1 228 ? 21.576 10.315 -12.141 1.00 93.00 228 GLN A C 1
ATOM 1853 O O . GLN A 1 228 ? 21.263 10.962 -11.145 1.00 93.00 228 GLN A O 1
ATOM 1858 N N . ASN A 1 229 ? 20.664 9.873 -13.011 1.00 92.75 229 ASN A N 1
ATOM 1859 C CA . ASN A 1 229 ? 19.240 10.159 -12.878 1.00 92.75 229 ASN A CA 1
ATOM 1860 C C . ASN A 1 229 ? 18.618 9.301 -11.772 1.00 92.75 229 ASN A C 1
ATOM 1862 O O . ASN A 1 229 ? 18.703 8.075 -11.816 1.00 92.75 229 ASN A O 1
ATOM 1866 N N . LEU A 1 230 ? 17.956 9.937 -10.799 1.00 90.94 230 LEU A N 1
ATOM 1867 C CA . LEU A 1 230 ? 17.300 9.228 -9.690 1.00 90.94 230 LEU A CA 1
ATOM 1868 C C . LEU A 1 230 ? 16.168 8.311 -10.179 1.00 90.94 230 LEU A C 1
ATOM 1870 O O . LEU A 1 230 ? 15.986 7.226 -9.637 1.00 90.94 230 LEU A O 1
ATOM 1874 N N . GLN A 1 231 ? 15.463 8.721 -11.236 1.00 90.44 231 GLN A N 1
ATOM 1875 C CA . GLN A 1 231 ? 14.458 7.925 -11.946 1.00 90.44 231 GLN A CA 1
ATOM 1876 C C . GLN A 1 231 ? 15.014 7.459 -13.300 1.00 90.44 231 GLN A C 1
ATOM 1878 O O . GLN A 1 231 ? 14.529 7.840 -14.368 1.00 90.44 231 GLN A O 1
ATOM 1883 N N . ARG A 1 232 ? 16.105 6.682 -13.261 1.00 94.44 232 ARG A N 1
ATOM 1884 C CA . ARG A 1 232 ? 16.744 6.143 -14.469 1.00 94.44 232 ARG A CA 1
ATOM 1885 C C . ARG A 1 232 ? 15.732 5.316 -15.271 1.00 94.44 232 ARG A C 1
ATOM 1887 O O . ARG A 1 232 ? 15.025 4.478 -14.718 1.00 94.44 232 ARG A O 1
ATOM 1894 N N . SER A 1 233 ? 15.654 5.586 -16.569 1.00 96.12 233 SER A N 1
ATOM 1895 C CA . SER A 1 233 ? 14.642 5.015 -17.458 1.00 96.12 233 SER A CA 1
ATOM 1896 C C . SER A 1 233 ? 15.246 4.636 -18.807 1.00 96.12 233 SER A C 1
ATOM 1898 O O . SER A 1 233 ? 16.252 5.212 -19.224 1.00 96.12 233 SER A O 1
ATOM 1900 N N . LEU A 1 234 ? 14.617 3.674 -19.470 1.00 96.31 234 LEU A N 1
ATOM 1901 C CA . LEU A 1 234 ? 14.832 3.316 -20.865 1.00 96.31 234 LEU A CA 1
ATOM 1902 C C . LEU A 1 234 ? 13.681 3.901 -21.688 1.00 96.31 234 LEU A C 1
ATOM 1904 O O . LEU A 1 234 ? 12.523 3.793 -21.292 1.00 96.31 234 LEU A O 1
ATOM 1908 N N . TYR A 1 235 ? 14.004 4.533 -22.807 1.00 96.19 235 TYR A N 1
ATOM 1909 C CA . TYR A 1 235 ? 13.077 5.226 -23.687 1.00 96.19 235 TYR A CA 1
ATOM 1910 C C . TYR A 1 235 ? 12.983 4.537 -25.048 1.00 96.19 235 TYR A C 1
ATOM 1912 O O . TYR A 1 235 ? 14.013 4.216 -25.641 1.00 96.19 235 TYR A O 1
ATOM 1920 N N . ILE A 1 236 ? 11.760 4.332 -25.539 1.00 95.69 236 ILE A N 1
ATOM 1921 C CA . ILE A 1 236 ? 11.458 3.757 -26.858 1.00 95.69 236 ILE A CA 1
ATOM 1922 C C . ILE A 1 236 ? 10.318 4.553 -27.506 1.00 95.69 236 ILE A C 1
ATOM 1924 O O . ILE A 1 236 ? 9.356 4.926 -26.831 1.00 95.69 236 ILE A O 1
ATOM 1928 N N . GLU A 1 237 ? 10.382 4.734 -28.826 1.00 95.00 237 GLU A N 1
ATOM 1929 C CA . GLU A 1 237 ? 9.264 5.216 -29.644 1.00 95.00 237 GLU A CA 1
ATOM 1930 C C . GLU A 1 237 ? 8.815 4.140 -30.636 1.00 95.00 237 GLU A C 1
ATOM 1932 O O . GLU A 1 237 ? 9.649 3.593 -31.351 1.00 95.00 237 GLU A O 1
ATOM 1937 N N . LYS A 1 238 ? 7.512 3.854 -30.726 1.00 93.19 238 LYS A N 1
ATOM 1938 C CA . LYS A 1 238 ? 6.933 2.952 -31.741 1.00 93.19 238 LYS A CA 1
ATOM 1939 C C . LYS A 1 238 ? 5.748 3.610 -32.436 1.00 93.19 238 LYS A C 1
ATOM 1941 O O . LYS A 1 238 ? 5.060 4.424 -31.832 1.00 93.19 238 LYS A O 1
ATOM 1946 N N . ILE A 1 239 ? 5.493 3.249 -33.690 1.00 94.69 239 ILE A N 1
ATOM 1947 C CA . ILE A 1 239 ? 4.274 3.656 -34.399 1.00 94.69 239 ILE A CA 1
ATOM 1948 C C . ILE A 1 239 ? 3.167 2.651 -34.086 1.00 94.69 239 ILE A C 1
ATOM 1950 O O . ILE A 1 239 ? 3.391 1.447 -34.193 1.00 94.69 239 ILE A O 1
ATOM 1954 N N . ALA A 1 240 ? 1.993 3.141 -33.695 1.00 95.25 240 ALA A N 1
ATOM 1955 C CA . ALA A 1 240 ? 0.824 2.305 -33.457 1.00 95.25 240 ALA A CA 1
ATOM 1956 C C . ALA A 1 240 ? 0.310 1.701 -34.774 1.00 95.25 240 ALA A C 1
ATOM 1958 O O . ALA A 1 240 ? 0.175 2.403 -35.782 1.00 95.25 240 ALA A O 1
ATOM 1959 N N . VAL A 1 241 ? -0.004 0.406 -34.755 1.00 95.06 241 VAL A N 1
ATOM 1960 C CA . VAL A 1 241 ? -0.543 -0.342 -35.898 1.00 95.06 241 VAL A CA 1
ATOM 1961 C C . VAL A 1 241 ? -1.974 -0.766 -35.576 1.00 95.06 241 VAL A C 1
ATOM 1963 O O . VAL A 1 241 ? -2.262 -1.205 -34.465 1.00 95.06 241 VAL A O 1
ATOM 1966 N N . ALA A 1 242 ? -2.880 -0.606 -36.542 1.00 95.19 242 ALA A N 1
ATOM 1967 C CA . ALA A 1 242 ? -4.291 -0.940 -36.362 1.00 95.19 242 ALA A CA 1
ATOM 1968 C C . ALA A 1 242 ? -4.463 -2.413 -35.954 1.00 95.19 242 ALA A C 1
ATOM 1970 O O . ALA A 1 242 ? -3.936 -3.307 -36.616 1.00 95.19 242 ALA A O 1
ATOM 1971 N N . GLY A 1 243 ? -5.223 -2.655 -34.886 1.00 92.25 243 GLY A N 1
ATOM 1972 C CA . GLY A 1 243 ? -5.483 -3.990 -34.349 1.00 92.25 243 GLY A CA 1
ATOM 1973 C C . GLY A 1 243 ? -4.317 -4.651 -33.599 1.00 92.25 243 GLY A C 1
ATOM 1974 O O . GLY A 1 243 ? -4.490 -5.775 -33.124 1.00 92.25 243 GLY A O 1
ATOM 1975 N N . GLU A 1 244 ? -3.163 -3.990 -33.452 1.00 90.88 244 GLU A N 1
ATOM 1976 C CA . GLU A 1 244 ? -2.006 -4.517 -32.714 1.00 90.88 244 GLU A CA 1
ATOM 1977 C C . GLU A 1 244 ? -1.898 -3.929 -31.288 1.00 90.88 244 GLU A C 1
ATOM 1979 O O . GLU A 1 244 ? -2.295 -2.780 -31.065 1.00 90.88 244 GLU A O 1
ATOM 1984 N N . PRO A 1 245 ? -1.408 -4.717 -30.306 1.00 83.88 245 PRO A N 1
ATOM 1985 C CA . PRO A 1 245 ? -1.185 -4.282 -28.923 1.00 83.88 245 PRO A CA 1
ATOM 1986 C C . PRO A 1 245 ? 0.129 -3.513 -28.693 1.00 83.88 245 PRO A C 1
ATOM 1988 O O . PRO A 1 245 ? 1.076 -3.648 -29.498 1.00 83.88 245 PRO A O 1
#

Secondary structure (DSSP, 8-state):
-------------------------HHHHHHHHHHT-HHHHHHHHHHHHHT---HHHHHHHHHHHHHHHHHHHHT-EEHHHHHHHHHTTSTT--HHHHHHHHHTTSS-EEEETTEEEE-TTHHHHHHHH-HHHHHHHHHHH--PPPHHHHHHHHHHHHHHHHHHTT--GGGSPPP--------PPTTSS-TTPEEEEEEE-PPPBTTTB--------SSS-EEE--TT-TT-EEEEEEE--TT--

Sequence (245 aa):
MSRIVQLIIVSVFILVQGCTQKTDLFPEIKEQFRQGNFTETEKLIAGFKRAGISDSLSFEIEILEAKMERIQIDFSKTEDEIKAELALFFPGLKDEQLRKWEADKSLEMKIIDGQRRYFKRAVRNLFRINPEAKKVWEAEQGNEPDPLDLFCLEHTAKLVRKSDNGINLLEIPARFKIDFTISLKPDAVPAGETVKCWMPFPRESEPRQKNVEVIAVNYENFEIAGNQNLQRSLYIEKIAVAGEP

Radius of gyration: 31.5 Å; chains: 1; bounding box: 70×93×85 Å